Protein AF-A0A2H1WQ43-F1 (afdb_monomer_lite)

InterPro domains:
  IPR029131 HAUS augmin-like complex subunit 5 [PF14817] (13-169)

pLDDT: mean 79.77, std 19.66, range [35.25, 98.44]

Structure (mmCIF, N/CA/C/O backbone):
data_AF-A0A2H1WQ43-F1
#
_entry.id   AF-A0A2H1WQ43-F1
#
loop_
_atom_site.group_PDB
_atom_site.id
_atom_site.type_symbol
_atom_site.label_atom_id
_atom_site.label_alt_id
_atom_site.label_comp_id
_atom_site.label_asym_id
_atom_site.label_entity_id
_atom_site.label_seq_id
_atom_site.pdbx_PDB_ins_code
_atom_site.Cartn_x
_atom_site.Cartn_y
_atom_site.Cartn_z
_atom_site.occupancy
_atom_site.B_iso_or_equiv
_atom_site.auth_seq_id
_atom_site.auth_comp_id
_atom_site.auth_asym_id
_atom_site.auth_atom_id
_atom_site.pdbx_PDB_model_num
ATOM 1 N N . MET A 1 1 ? -10.948 2.305 54.738 1.00 37.06 1 MET A N 1
ATOM 2 C CA . MET A 1 1 ? -10.830 3.705 54.272 1.00 37.06 1 MET A CA 1
ATOM 3 C C . MET A 1 1 ? -11.318 4.586 55.404 1.00 37.06 1 MET A C 1
ATOM 5 O O . MET A 1 1 ? -12.280 4.195 56.046 1.00 37.06 1 MET A O 1
ATOM 9 N N . ASN A 1 2 ? -10.598 5.668 55.696 1.00 41.59 2 ASN A N 1
ATOM 10 C CA . ASN A 1 2 ? -10.689 6.455 56.930 1.00 41.59 2 ASN A CA 1
ATOM 11 C C . ASN A 1 2 ? -12.131 6.780 57.352 1.00 41.59 2 ASN A C 1
ATOM 13 O O . ASN A 1 2 ? -12.836 7.503 56.655 1.00 41.59 2 ASN A O 1
ATOM 17 N N . GLU A 1 3 ? -12.526 6.274 58.522 1.00 50.59 3 GLU A N 1
ATOM 18 C CA . GLU A 1 3 ? -13.821 6.507 59.179 1.00 50.59 3 GLU A CA 1
ATOM 19 C C . GLU A 1 3 ? -13.915 7.903 59.826 1.00 50.59 3 GLU A C 1
ATOM 21 O O . GLU A 1 3 ? -14.548 8.092 60.865 1.00 50.59 3 GLU A O 1
ATOM 26 N N . GLU A 1 4 ? -13.291 8.918 59.229 1.00 61.56 4 GLU A N 1
ATOM 27 C CA . GLU A 1 4 ? -13.552 10.295 59.632 1.00 61.56 4 GLU A CA 1
ATOM 28 C C . GLU A 1 4 ? -14.846 10.740 58.964 1.00 61.56 4 GLU A C 1
ATOM 30 O O . GLU A 1 4 ? -14.876 11.148 57.802 1.00 61.56 4 GLU A O 1
ATOM 35 N N . LYS A 1 5 ? -15.947 10.621 59.715 1.00 66.44 5 LYS A N 1
ATOM 36 C CA . LYS A 1 5 ? -17.246 11.165 59.320 1.00 66.44 5 LYS A CA 1
ATOM 37 C C . LYS A 1 5 ? -17.038 12.624 58.927 1.00 66.44 5 LYS A C 1
ATOM 39 O O . LYS A 1 5 ? -16.639 13.441 59.756 1.00 66.44 5 LYS A O 1
ATOM 44 N N . LEU A 1 6 ? -17.298 12.931 57.655 1.00 68.56 6 LEU A N 1
ATOM 45 C CA . LEU A 1 6 ? -17.257 14.299 57.154 1.00 68.56 6 LEU A CA 1
ATOM 46 C C . LEU A 1 6 ? -18.109 15.182 58.075 1.00 68.56 6 LEU A C 1
ATOM 48 O O . LEU A 1 6 ? -19.156 14.746 58.560 1.00 68.56 6 LEU A O 1
ATOM 52 N N . SER A 1 7 ? -17.619 16.384 58.373 1.00 70.81 7 SER A N 1
ATOM 53 C CA . SER A 1 7 ? -18.368 17.395 59.118 1.00 70.81 7 SER A CA 1
ATOM 54 C C . SER A 1 7 ? -19.276 18.181 58.170 1.00 70.81 7 SER A C 1
ATOM 56 O O . SER A 1 7 ? -18.997 18.256 56.969 1.00 70.81 7 SER A O 1
ATOM 58 N N . SER A 1 8 ? -20.333 18.797 58.722 1.00 70.75 8 SER A N 1
ATOM 59 C CA . SER A 1 8 ? -21.325 19.597 57.975 1.00 70.75 8 SER A CA 1
ATOM 60 C C . SER A 1 8 ? -20.685 20.533 56.948 1.00 70.75 8 SER A C 1
ATOM 62 O O . SER A 1 8 ? -21.064 20.550 55.779 1.00 70.75 8 SER A O 1
ATOM 64 N N . ASP A 1 9 ? -19.638 21.235 57.375 1.00 74.94 9 ASP A N 1
ATOM 65 C CA . ASP A 1 9 ? -19.004 22.300 56.599 1.00 74.94 9 ASP A CA 1
ATOM 66 C C . ASP A 1 9 ? -18.078 21.782 55.488 1.00 74.94 9 ASP A C 1
ATOM 68 O O . ASP A 1 9 ? -17.763 22.510 54.550 1.00 74.94 9 ASP A O 1
ATOM 72 N N . LYS A 1 10 ? -17.649 20.514 55.554 1.00 81.19 10 LYS A N 1
ATOM 73 C CA . LYS A 1 10 ? -16.726 19.912 54.574 1.00 81.19 10 LYS A CA 1
ATOM 74 C C . LYS A 1 10 ? -17.440 19.192 53.430 1.00 81.19 10 LYS A C 1
ATOM 76 O O . LYS A 1 10 ? -16.823 18.927 52.397 1.00 81.19 10 LYS A O 1
ATOM 81 N N . VAL A 1 11 ? -18.724 18.864 53.587 1.00 83.06 11 VAL A N 1
ATOM 82 C CA . VAL A 1 11 ? -19.490 18.130 52.566 1.00 83.06 11 VAL A CA 1
ATOM 83 C C . VAL A 1 11 ? -19.694 18.905 51.267 1.00 83.06 11 VAL A C 1
ATOM 85 O O . VAL A 1 11 ? -19.503 18.276 50.233 1.00 83.06 11 VAL A O 1
ATOM 88 N N . PRO A 1 12 ? -19.982 20.222 51.245 1.00 87.06 12 PRO A N 1
ATOM 89 C CA . PRO A 1 12 ? -20.125 20.956 49.984 1.00 87.06 12 PRO A CA 1
ATOM 90 C C . PRO A 1 12 ? -18.876 20.869 49.094 1.00 87.06 12 PRO A C 1
ATOM 92 O O . PRO A 1 12 ? -18.975 20.610 47.896 1.00 87.06 12 PRO A O 1
ATOM 95 N N . GLN A 1 13 ? -17.689 21.012 49.690 1.00 87.81 13 GLN A N 1
ATOM 96 C CA . GLN A 1 13 ? -16.418 20.943 48.966 1.00 87.81 13 GLN A CA 1
ATOM 97 C C . GLN A 1 13 ? -16.108 19.515 48.496 1.00 87.81 13 GLN A C 1
ATOM 99 O O . GLN A 1 13 ? -15.759 19.300 47.337 1.00 87.81 13 GLN A O 1
ATOM 104 N N . LYS A 1 14 ? -16.308 18.518 49.366 1.00 87.81 14 LYS A N 1
ATOM 105 C CA . LYS A 1 14 ? -16.110 17.102 49.017 1.00 87.81 14 LYS A CA 1
ATOM 106 C C . LYS A 1 14 ? -17.114 16.598 47.988 1.00 87.81 14 LYS A C 1
ATOM 108 O O . LYS A 1 14 ? -16.770 15.750 47.173 1.00 87.81 14 LYS A O 1
ATOM 113 N N . PHE A 1 15 ? -18.317 17.156 47.974 1.00 88.56 15 PHE A N 1
ATOM 114 C CA . PHE A 1 15 ? -19.330 16.857 46.975 1.00 88.56 15 PHE A CA 1
ATOM 115 C C . PHE A 1 15 ? -18.957 17.406 45.599 1.00 88.56 15 PHE A C 1
ATOM 117 O O . PHE A 1 15 ? -19.105 16.690 44.612 1.00 88.56 15 PHE A O 1
ATOM 124 N N . ALA A 1 16 ? -18.384 18.612 45.518 1.00 89.69 16 ALA A N 1
ATOM 125 C CA . ALA A 1 16 ? -17.827 19.129 44.266 1.00 89.69 16 ALA A CA 1
ATOM 126 C C . ALA A 1 16 ? -16.716 18.214 43.717 1.00 89.69 16 ALA A C 1
ATOM 128 O O . ALA A 1 16 ? -16.738 17.839 42.544 1.00 89.69 16 ALA A O 1
ATOM 129 N N . GLU A 1 17 ? -15.779 17.801 44.578 1.00 90.12 17 GLU A N 1
ATOM 130 C CA . GLU A 1 17 ? -14.707 16.859 44.224 1.00 90.12 17 GLU A CA 1
ATOM 131 C C . GLU A 1 17 ? -15.267 15.501 43.770 1.00 90.12 17 GLU A C 1
ATOM 133 O O . GLU A 1 17 ? -14.827 14.942 42.762 1.00 90.12 17 GLU A O 1
ATOM 138 N N . TRP A 1 18 ? -16.273 14.982 44.477 1.00 91.25 18 TRP A N 1
ATOM 139 C CA . TRP A 1 18 ? -16.924 13.724 44.133 1.00 91.25 18 TRP A CA 1
ATOM 140 C C . TRP A 1 18 ? -17.640 13.808 42.779 1.00 91.25 18 TRP A C 1
ATOM 142 O O . TRP A 1 18 ? -17.437 12.929 41.944 1.00 91.25 18 TRP A O 1
ATOM 152 N N . LEU A 1 19 ? -18.378 14.886 42.489 1.00 90.31 19 LEU A N 1
ATOM 153 C CA . LEU A 1 19 ? -19.023 15.099 41.185 1.00 90.31 19 LEU A CA 1
ATOM 154 C C . LEU A 1 19 ? -18.015 15.093 40.028 1.00 90.31 19 LEU A C 1
ATOM 156 O O . LEU A 1 19 ? -18.265 14.465 38.996 1.00 90.31 19 LEU A O 1
ATOM 160 N N . LEU A 1 20 ? -16.861 15.739 40.207 1.00 91.62 20 LEU A N 1
ATOM 161 C CA . LEU A 1 20 ? -15.771 15.697 39.228 1.00 91.62 20 LEU A CA 1
ATOM 162 C C . LEU A 1 20 ? -15.237 14.268 39.053 1.00 91.62 20 LEU A C 1
ATOM 164 O O . LEU A 1 20 ? -15.063 13.807 37.926 1.00 91.62 20 LEU A O 1
ATOM 168 N N . SER A 1 21 ? -15.057 13.525 40.150 1.00 90.12 21 SER A N 1
ATOM 169 C CA . SER A 1 21 ? -14.609 12.121 40.120 1.00 90.12 21 SER A CA 1
ATOM 170 C C . SER A 1 21 ? -15.618 11.158 39.466 1.00 90.12 21 SER A C 1
ATOM 172 O O . SER A 1 21 ? -15.246 10.109 38.933 1.00 90.12 21 SER A O 1
ATOM 174 N N . MET A 1 22 ? -16.900 11.534 39.441 1.00 89.06 22 MET A N 1
ATOM 175 C CA . MET A 1 22 ? -17.962 10.837 38.709 1.00 89.06 22 MET A CA 1
ATOM 176 C C . MET A 1 22 ? -17.961 11.169 37.206 1.00 89.06 22 MET A C 1
ATOM 178 O O . MET A 1 22 ? -18.700 10.557 36.433 1.00 89.06 22 MET A O 1
ATOM 182 N N . GLY A 1 23 ? -17.107 12.098 36.766 1.00 87.19 23 GLY A N 1
ATOM 183 C CA . GLY A 1 23 ? -16.994 12.537 35.379 1.00 87.19 23 GLY A CA 1
ATOM 184 C C . GLY A 1 23 ? -17.976 13.645 35.001 1.00 87.19 23 GLY A C 1
ATOM 185 O O . GLY A 1 23 ? -18.275 13.798 33.815 1.00 87.19 23 GLY A O 1
ATOM 186 N N . CYS A 1 24 ? -18.498 14.394 35.978 1.00 89.81 24 CYS A N 1
ATOM 187 C CA . CYS A 1 24 ? -19.240 15.618 35.698 1.00 89.81 24 CYS A CA 1
ATOM 188 C C . CYS A 1 24 ? -18.275 16.671 35.120 1.00 89.81 24 CYS A C 1
ATOM 190 O O . CYS A 1 24 ? -17.210 16.888 35.702 1.00 89.81 24 CYS A O 1
ATOM 192 N N . PRO A 1 25 ? -18.600 17.320 33.987 1.00 91.56 25 PRO A N 1
ATOM 193 C CA . PRO A 1 25 ? -17.749 18.367 33.435 1.00 91.56 25 PRO A CA 1
ATOM 194 C C . PRO A 1 25 ? -17.666 19.562 34.402 1.00 91.56 25 PRO A C 1
ATOM 196 O O . PRO A 1 25 ? -18.691 19.930 34.985 1.00 91.56 25 PRO A O 1
ATOM 199 N N . PRO A 1 26 ? -16.485 20.194 34.550 1.00 88.25 26 PRO A N 1
ATOM 200 C CA . PRO A 1 26 ? -16.246 21.232 35.557 1.00 88.25 26 PRO A CA 1
ATOM 201 C C . PRO A 1 26 ? -17.188 22.428 35.400 1.00 88.25 26 PRO A C 1
ATOM 203 O O . PRO A 1 26 ? -17.688 22.943 36.393 1.00 88.25 26 PRO A O 1
ATOM 206 N N . ASP A 1 27 ? -17.535 22.781 34.161 1.00 90.50 27 ASP A N 1
ATOM 207 C CA . ASP A 1 27 ? -18.428 23.902 33.839 1.00 90.50 27 ASP A CA 1
ATOM 208 C C . ASP A 1 27 ? -19.871 23.702 34.334 1.00 90.50 27 ASP A C 1
ATOM 210 O O . ASP A 1 27 ? -20.655 24.648 34.386 1.00 90.50 27 ASP A O 1
ATOM 214 N N . LYS A 1 28 ? -20.250 22.462 34.674 1.00 90.00 28 LYS A N 1
ATOM 215 C CA . LYS A 1 28 ? -21.582 22.118 35.194 1.00 90.00 28 LYS A CA 1
ATOM 216 C C . LYS A 1 28 ? -21.589 21.863 36.698 1.00 90.00 28 LYS A C 1
ATOM 218 O O . LYS A 1 28 ? -22.666 21.656 37.259 1.00 90.00 28 LYS A O 1
ATOM 223 N N . VAL A 1 29 ? -20.427 21.852 37.350 1.00 89.44 29 VAL A N 1
ATOM 224 C CA . VAL A 1 29 ? -20.349 21.673 38.801 1.00 89.44 29 VAL A CA 1
ATOM 225 C C . VAL A 1 29 ? -20.768 22.986 39.468 1.00 89.44 29 VAL A C 1
ATOM 227 O O . VAL A 1 29 ? -20.189 24.030 39.167 1.00 89.44 29 VAL A O 1
ATOM 230 N N . PRO A 1 30 ? -21.787 22.983 40.349 1.00 89.31 30 PRO A N 1
ATOM 231 C CA . PRO A 1 30 ? -22.202 24.201 41.033 1.00 89.31 30 PRO A CA 1
ATOM 232 C C . PRO A 1 30 ? -21.068 24.774 41.891 1.00 89.31 30 PRO A C 1
ATOM 234 O O . PRO A 1 30 ? -20.249 24.033 42.435 1.00 89.31 30 PRO A O 1
ATOM 237 N N . THR A 1 31 ? -21.037 26.099 42.037 1.00 87.31 31 THR A N 1
ATOM 238 C CA . THR A 1 31 ? -20.072 26.776 42.912 1.00 87.31 31 THR A CA 1
ATOM 239 C C . THR A 1 31 ? -20.255 26.347 44.368 1.00 87.31 31 THR A C 1
ATOM 241 O O . THR A 1 31 ? -21.349 25.957 44.780 1.00 87.31 31 THR A O 1
ATOM 244 N N . VAL A 1 32 ? -19.187 26.440 45.166 1.00 83.19 32 VAL A N 1
ATOM 245 C CA . VAL A 1 32 ? -19.187 25.994 46.571 1.00 83.19 32 VAL A CA 1
ATOM 246 C C . VAL A 1 32 ? -20.284 26.684 47.388 1.00 83.19 32 VAL A C 1
ATOM 248 O O . VAL A 1 32 ? -20.950 26.020 48.177 1.00 83.19 32 VAL A O 1
ATOM 251 N N . ASP A 1 33 ? -20.553 27.965 47.129 1.00 84.94 33 ASP A N 1
ATOM 252 C CA . ASP A 1 33 ? -21.624 28.711 47.803 1.00 84.94 33 ASP A CA 1
ATOM 253 C C . ASP A 1 33 ? -23.002 28.109 47.505 1.00 84.94 33 ASP A C 1
ATOM 255 O O . ASP A 1 33 ? -23.776 27.820 48.416 1.00 84.94 33 ASP A O 1
ATOM 259 N N . LYS A 1 34 ? -23.275 27.788 46.237 1.00 86.50 34 LYS A N 1
ATOM 260 C CA . LYS A 1 34 ? -24.526 27.142 45.823 1.00 86.50 34 LYS A CA 1
ATOM 261 C C . LYS A 1 34 ? -24.639 25.714 46.360 1.00 86.50 34 LYS A C 1
ATOM 263 O O . LYS A 1 34 ? -25.721 25.267 46.732 1.00 86.50 34 LYS A O 1
ATOM 268 N N . LEU A 1 35 ? -23.520 24.996 46.448 1.00 86.12 35 LEU A N 1
ATOM 269 C CA . LEU A 1 35 ? -23.474 23.676 47.077 1.00 86.12 35 LEU A CA 1
ATOM 270 C C . LEU A 1 35 ? -23.715 23.745 48.585 1.00 86.12 35 LEU A C 1
ATOM 272 O O . LEU A 1 35 ? -24.332 22.831 49.128 1.00 86.12 35 LEU A O 1
ATOM 276 N N . SER A 1 36 ? -23.280 24.812 49.257 1.00 85.69 36 SER A N 1
ATOM 277 C CA . SER A 1 36 ? -23.530 25.011 50.688 1.00 85.69 36 SER A CA 1
ATOM 278 C C . SER A 1 36 ? -25.023 25.184 50.987 1.00 85.69 36 SER A C 1
ATOM 280 O O . SER A 1 36 ? -25.527 24.628 51.963 1.00 85.69 36 SER A O 1
ATOM 282 N N . GLU A 1 37 ? -25.762 25.842 50.088 1.00 87.00 37 GLU A N 1
ATOM 283 C CA . GLU A 1 37 ? -27.222 25.939 50.153 1.00 87.00 37 GLU A CA 1
ATOM 284 C C . GLU A 1 37 ? -27.894 24.584 49.888 1.00 87.00 37 GLU A C 1
ATOM 286 O O . GLU A 1 37 ? -28.785 24.175 50.634 1.00 87.00 37 GLU A O 1
ATOM 291 N N . MET A 1 38 ? -27.432 23.849 48.868 1.00 82.94 38 MET A N 1
ATOM 292 C CA . MET A 1 38 ? -27.967 22.529 48.502 1.00 82.94 38 MET A CA 1
ATOM 293 C C . MET A 1 38 ? -27.696 21.441 49.549 1.00 82.94 38 MET A C 1
ATOM 295 O O . MET A 1 38 ? -28.475 20.495 49.680 1.00 82.94 38 MET A O 1
ATOM 299 N N . CYS A 1 39 ? -26.590 21.549 50.285 1.00 83.06 39 CYS A N 1
ATOM 300 C CA . CYS A 1 39 ? -26.188 20.587 51.309 1.00 83.06 39 CYS A CA 1
ATOM 301 C C . CYS A 1 39 ? -26.671 20.976 52.713 1.00 83.06 39 CYS A C 1
ATOM 303 O O . CYS A 1 39 ? -26.211 20.392 53.691 1.00 83.06 39 CYS A O 1
ATOM 305 N N . ARG A 1 40 ? -27.582 21.946 52.849 1.00 84.38 40 ARG A N 1
ATOM 306 C CA . ARG A 1 40 ? -28.052 22.428 54.153 1.00 84.38 40 ARG A CA 1
ATOM 307 C C . ARG A 1 40 ? -29.096 21.497 54.782 1.00 84.38 40 ARG A C 1
ATOM 309 O O . ARG A 1 40 ? -29.931 20.896 54.105 1.00 84.38 40 ARG A O 1
ATOM 316 N N . GLY A 1 41 ? -29.099 21.425 56.114 1.00 83.56 41 GLY A N 1
ATOM 317 C CA . GLY A 1 41 ? -30.129 20.720 56.881 1.00 83.56 41 GLY A CA 1
ATOM 318 C C . GLY A 1 41 ? -30.090 19.205 56.669 1.00 83.56 41 GLY A C 1
ATOM 319 O O . GLY A 1 41 ? -29.033 18.592 56.751 1.00 83.56 41 GLY A O 1
ATOM 320 N N . GLN A 1 42 ? -31.241 18.582 56.405 1.00 81.06 42 GLN A N 1
ATOM 321 C CA . GLN A 1 42 ? -31.336 17.122 56.244 1.00 81.06 42 GLN A CA 1
ATOM 322 C C . GLN A 1 42 ? -30.686 16.607 54.948 1.00 81.06 42 GLN A C 1
ATOM 324 O O . GLN A 1 42 ? -30.219 15.467 54.912 1.00 81.06 42 GLN A O 1
ATOM 329 N N . TYR A 1 43 ? -30.584 17.444 53.909 1.00 83.25 43 TYR A N 1
ATOM 330 C CA . TYR A 1 43 ? -29.965 17.071 52.631 1.00 83.25 43 TYR A CA 1
ATOM 331 C C . TYR A 1 43 ? -28.471 16.766 52.762 1.00 83.25 43 TYR A C 1
ATOM 333 O O . TYR A 1 43 ? -27.955 15.922 52.033 1.00 83.25 43 TYR A O 1
ATOM 341 N N . TYR A 1 44 ? -27.801 17.368 53.748 1.00 85.38 44 TYR A N 1
ATOM 342 C CA . TYR A 1 44 ? -26.433 17.033 54.139 1.00 85.38 44 TYR A CA 1
ATOM 343 C C . TYR A 1 44 ? -26.213 15.517 54.268 1.00 85.38 44 TYR A C 1
ATOM 345 O O . TYR A 1 44 ? -25.268 14.957 53.711 1.00 85.38 44 TYR A O 1
ATOM 353 N N . MET A 1 45 ? -27.107 14.842 55.000 1.00 84.62 45 MET A N 1
ATOM 354 C CA . MET A 1 45 ? -26.980 13.413 55.278 1.00 84.62 45 MET A CA 1
ATOM 355 C C . MET A 1 45 ? -27.143 12.572 54.015 1.00 84.62 45 MET A C 1
ATOM 357 O O . MET A 1 45 ? -26.443 11.572 53.864 1.00 84.62 45 MET A O 1
ATOM 361 N N . VAL A 1 46 ? -28.030 12.993 53.112 1.00 87.94 46 VAL A N 1
ATOM 362 C CA . VAL A 1 46 ? -28.292 12.308 51.842 1.00 87.94 46 VAL A CA 1
ATOM 363 C C . VAL A 1 46 ? -27.065 12.384 50.940 1.00 87.94 46 VAL A C 1
ATOM 365 O O . VAL A 1 46 ? -26.590 11.353 50.471 1.00 87.94 46 VAL A O 1
ATOM 368 N N . TRP A 1 47 ? -26.499 13.579 50.753 1.00 87.56 47 TRP A N 1
ATOM 369 C CA . TRP A 1 47 ? -25.312 13.756 49.913 1.00 87.56 47 TRP A CA 1
ATOM 370 C C . TRP A 1 47 ? -24.091 13.046 50.483 1.00 87.56 47 TRP A C 1
ATOM 372 O O . TRP A 1 47 ? -23.372 12.374 49.747 1.00 87.56 47 TRP A O 1
ATOM 382 N N . ARG A 1 48 ? -23.890 13.125 51.802 1.00 86.94 48 ARG A N 1
ATOM 383 C CA . ARG A 1 48 ? -22.829 12.378 52.483 1.00 86.94 48 ARG A CA 1
ATOM 384 C C . ARG A 1 48 ? -22.980 10.870 52.276 1.00 86.94 48 ARG A C 1
ATOM 386 O O . ARG A 1 48 ? -22.019 10.221 51.884 1.00 86.94 48 ARG A O 1
ATOM 393 N N . SER A 1 49 ? -24.181 10.330 52.486 1.00 88.25 49 SER A N 1
ATOM 394 C CA . SER A 1 49 ? -24.455 8.902 52.297 1.00 88.25 49 SER A CA 1
ATOM 395 C C . SER A 1 49 ? -24.226 8.467 50.847 1.00 88.25 49 SER A C 1
ATOM 397 O O . SER A 1 49 ? -23.620 7.423 50.615 1.00 88.25 49 SER A O 1
ATOM 399 N N . LEU A 1 50 ? -24.625 9.285 49.870 1.00 88.25 50 LEU A N 1
ATOM 400 C CA . LEU A 1 50 ? -24.387 9.002 48.456 1.00 88.25 50 LEU A CA 1
ATOM 401 C C . LEU A 1 50 ? -22.887 8.918 48.138 1.00 88.25 50 LEU A C 1
ATOM 403 O O . LEU A 1 50 ? -22.455 7.959 47.505 1.00 88.25 50 LEU A O 1
ATOM 407 N N . MET A 1 51 ? -22.093 9.877 48.624 1.00 88.56 51 MET A N 1
ATOM 408 C CA . MET A 1 51 ? -20.637 9.877 48.441 1.00 88.56 51 MET A CA 1
ATOM 409 C C . MET A 1 51 ? -19.941 8.696 49.131 1.00 88.56 51 MET A C 1
ATOM 411 O O . MET A 1 51 ? -18.908 8.240 48.653 1.00 88.56 51 MET A O 1
ATOM 415 N N . GLU A 1 52 ? -20.488 8.200 50.245 1.00 87.19 52 GLU A N 1
ATOM 416 C CA . GLU A 1 52 ? -19.944 7.039 50.965 1.00 87.19 52 GLU A CA 1
ATOM 417 C C . GLU A 1 52 ? -20.178 5.717 50.211 1.00 87.19 52 GLU A C 1
ATOM 419 O O . GLU A 1 52 ? -19.338 4.823 50.276 1.00 87.19 52 GLU A O 1
ATOM 424 N N . HIS A 1 53 ? -21.297 5.583 49.490 1.00 87.50 53 HIS A N 1
ATOM 425 C CA . HIS A 1 53 ? -21.706 4.307 48.882 1.00 87.50 53 HIS A CA 1
ATOM 426 C C . HIS A 1 53 ? -21.461 4.229 47.374 1.00 87.50 53 HIS A C 1
ATOM 428 O O . HIS A 1 53 ? -21.436 3.133 46.810 1.00 87.50 53 HIS A O 1
ATOM 434 N N . VAL A 1 54 ? -21.299 5.370 46.703 1.00 89.62 54 VAL A N 1
ATOM 435 C CA . VAL A 1 54 ? -21.098 5.423 45.256 1.00 89.62 54 VAL A CA 1
ATOM 436 C C . VAL A 1 54 ? -19.646 5.752 44.950 1.00 89.62 54 VAL A C 1
ATOM 438 O O . VAL A 1 54 ? -19.165 6.866 45.165 1.00 89.62 54 VAL A O 1
ATOM 441 N N . GLU A 1 55 ? -18.955 4.758 44.402 1.00 89.06 55 GLU A N 1
ATOM 442 C CA . GLU A 1 55 ? -17.565 4.900 43.994 1.00 89.06 55 GLU A CA 1
ATOM 443 C C . GLU A 1 55 ? -17.404 5.784 42.744 1.00 89.06 55 GLU A C 1
ATOM 445 O O . GLU A 1 55 ? -18.289 5.819 41.887 1.00 89.06 55 GLU A O 1
ATOM 450 N N . PRO A 1 56 ? -16.239 6.439 42.58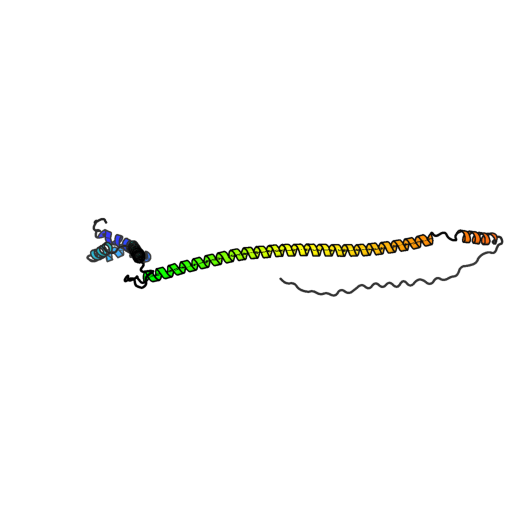6 1.00 89.62 56 PRO A N 1
ATOM 451 C CA . PRO A 1 56 ? -15.891 7.190 41.385 1.00 89.62 56 PRO A CA 1
ATOM 452 C C . PRO A 1 56 ? -15.984 6.371 40.092 1.00 89.62 56 PRO A C 1
ATOM 454 O O . PRO A 1 56 ? -15.720 5.163 40.066 1.00 89.62 56 PRO A O 1
ATOM 457 N N . LYS A 1 57 ? -16.237 7.065 38.977 1.00 90.38 57 LYS A N 1
ATOM 458 C CA . LYS A 1 57 ? -16.380 6.476 37.632 1.00 90.38 57 LYS A CA 1
ATOM 459 C C . LYS A 1 57 ? -15.159 5.646 37.211 1.00 90.38 57 LYS A C 1
ATOM 461 O O . LYS A 1 57 ? -15.335 4.510 36.778 1.00 90.38 57 LYS A O 1
ATOM 466 N N . GLU A 1 58 ? -13.963 6.200 37.432 1.00 88.69 58 GLU A N 1
ATOM 467 C CA . GLU A 1 58 ? -12.693 5.507 37.730 1.00 88.69 58 GLU A CA 1
ATOM 468 C C . GLU A 1 58 ? -12.791 4.017 38.078 1.00 88.69 58 GLU A C 1
ATOM 470 O O . GLU A 1 58 ? -12.508 3.088 37.314 1.00 88.69 58 GLU A O 1
ATOM 475 N N . ILE A 1 59 ? -13.192 3.828 39.328 1.00 90.19 59 ILE A N 1
ATOM 476 C CA . ILE A 1 59 ? -13.131 2.563 40.040 1.00 90.19 59 ILE A CA 1
ATOM 477 C C . ILE A 1 59 ? -14.205 1.625 39.501 1.00 90.19 59 ILE A C 1
ATOM 479 O O . ILE A 1 59 ? -13.933 0.450 39.257 1.00 90.19 59 ILE A O 1
ATOM 483 N N . ILE A 1 60 ? -15.399 2.153 39.216 1.00 90.75 60 ILE A N 1
ATOM 484 C CA . ILE A 1 60 ? -16.476 1.386 38.587 1.00 90.75 60 ILE A CA 1
ATOM 485 C C . ILE A 1 60 ? -16.016 0.854 37.223 1.00 90.75 60 ILE A C 1
ATOM 487 O O . ILE A 1 60 ? -16.220 -0.324 36.921 1.00 90.75 60 ILE A O 1
ATOM 491 N N . ARG A 1 61 ? -15.358 1.680 36.397 1.00 91.06 61 ARG A N 1
ATOM 492 C CA . ARG A 1 61 ? -14.837 1.262 35.087 1.00 91.06 61 ARG A CA 1
ATOM 493 C C . ARG A 1 61 ? -13.797 0.156 35.231 1.00 91.06 61 ARG A C 1
ATOM 495 O O . ARG A 1 61 ? -13.867 -0.835 34.505 1.00 91.06 61 ARG A O 1
ATOM 502 N N . GLN A 1 62 ? -12.874 0.296 36.180 1.00 93.31 62 GLN A N 1
ATOM 503 C CA . GLN A 1 62 ? -11.860 -0.718 36.459 1.00 93.31 62 GLN A CA 1
ATOM 504 C C . GLN A 1 62 ? -12.479 -2.037 36.936 1.00 93.31 62 GLN A C 1
ATOM 506 O O . GLN A 1 62 ? -12.125 -3.090 36.412 1.00 93.31 62 GLN A O 1
ATOM 511 N N . LYS A 1 63 ? -13.444 -1.995 37.864 1.00 93.50 63 LYS A N 1
ATOM 512 C CA . LYS A 1 63 ? -14.164 -3.187 38.335 1.00 93.50 63 LYS A CA 1
ATOM 513 C C . LYS A 1 63 ? -14.922 -3.875 37.202 1.00 93.50 63 LYS A C 1
ATOM 515 O O . LYS A 1 63 ? -14.849 -5.092 37.078 1.00 93.50 63 LYS A O 1
ATOM 520 N N . ARG A 1 64 ? -15.591 -3.117 36.325 1.00 90.31 64 ARG A N 1
ATOM 521 C CA . ARG A 1 64 ? -16.255 -3.676 35.131 1.00 90.31 64 ARG A CA 1
ATOM 522 C C . ARG A 1 64 ? -15.262 -4.353 34.187 1.00 90.31 64 ARG A C 1
ATOM 524 O O . ARG A 1 64 ? -15.543 -5.441 33.697 1.00 90.31 64 ARG A O 1
ATOM 531 N N . LEU A 1 65 ? -14.101 -3.737 33.957 1.00 91.62 65 LEU A N 1
ATOM 532 C CA . LEU A 1 65 ? -13.037 -4.338 33.150 1.00 91.62 65 LEU A CA 1
ATOM 533 C C . LEU A 1 65 ? -12.486 -5.614 33.800 1.00 91.62 65 LEU A C 1
ATOM 535 O O . LEU A 1 65 ? -12.197 -6.582 33.103 1.00 91.62 65 LEU A O 1
ATOM 539 N N . GLN A 1 66 ? -12.353 -5.627 35.124 1.00 93.75 66 GLN A N 1
ATOM 540 C CA . GLN A 1 66 ? -11.920 -6.806 35.863 1.00 93.75 66 GLN A CA 1
ATOM 541 C C . GLN A 1 66 ? -12.924 -7.953 35.723 1.00 93.75 66 GLN A C 1
ATOM 543 O O . GLN A 1 66 ? -12.518 -9.038 35.328 1.00 93.75 66 GLN A O 1
ATOM 548 N N . VAL A 1 67 ? -14.220 -7.699 35.935 1.00 91.69 67 VAL A N 1
ATOM 549 C CA . VAL A 1 67 ? -15.284 -8.701 35.730 1.00 91.69 67 VAL A CA 1
ATOM 550 C C . VAL A 1 67 ? -15.235 -9.258 34.308 1.00 91.69 67 VAL A C 1
ATOM 552 O O . VAL A 1 67 ? -15.243 -10.470 34.122 1.00 91.69 67 VAL A O 1
ATOM 555 N N . PHE A 1 68 ? -15.082 -8.387 33.308 1.00 89.44 68 PHE A N 1
ATOM 556 C CA . PHE A 1 68 ? -14.935 -8.812 31.920 1.00 89.44 68 PHE A CA 1
ATOM 557 C C . PHE A 1 68 ? -13.721 -9.733 31.716 1.00 89.44 68 PHE A C 1
ATOM 559 O O . PHE A 1 68 ? -13.837 -10.788 31.094 1.00 89.44 68 PHE A O 1
ATOM 566 N N . ASN A 1 69 ? -12.556 -9.373 32.259 1.00 89.56 69 ASN A N 1
ATOM 567 C CA . ASN A 1 69 ? -11.354 -10.204 32.172 1.00 89.56 69 ASN A CA 1
ATOM 568 C C . ASN A 1 69 ? -11.529 -11.551 32.885 1.00 89.56 69 ASN A C 1
ATOM 570 O O . ASN A 1 69 ? -11.089 -12.580 32.366 1.00 89.56 69 ASN A O 1
ATOM 574 N N . ASP A 1 70 ? -12.185 -11.559 34.042 1.00 89.75 70 ASP A N 1
ATOM 575 C CA . ASP A 1 70 ? -12.482 -12.772 34.799 1.00 89.75 70 ASP A CA 1
ATOM 576 C C . ASP A 1 70 ? -13.434 -13.686 34.015 1.00 89.75 70 ASP A C 1
ATOM 578 O O . ASP A 1 70 ? -13.212 -14.898 33.945 1.00 89.75 70 ASP A O 1
ATOM 582 N N . ASP A 1 71 ? -14.435 -13.118 33.341 1.00 86.94 71 ASP A N 1
ATOM 583 C CA . 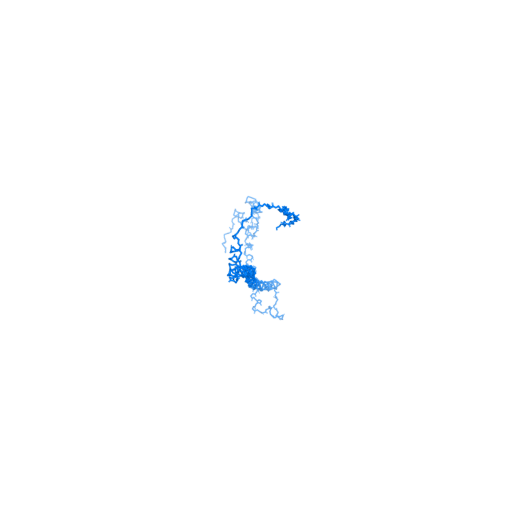ASP A 1 71 ? -15.355 -13.855 32.477 1.00 86.94 71 ASP A CA 1
ATOM 584 C C . ASP A 1 71 ? -14.654 -14.411 31.226 1.00 86.94 71 ASP A C 1
ATOM 586 O O . ASP A 1 71 ? -14.867 -15.577 30.872 1.00 86.94 71 ASP A O 1
ATOM 590 N N . VAL A 1 72 ? -13.744 -13.646 30.602 1.00 86.56 72 VAL A N 1
ATOM 591 C CA . VAL A 1 72 ? -12.864 -14.148 29.526 1.00 86.56 72 VAL A CA 1
ATOM 592 C C . VAL A 1 72 ? -12.059 -15.347 30.027 1.00 86.56 72 VAL A C 1
ATOM 594 O O . VAL A 1 72 ? -12.003 -16.384 29.358 1.00 86.56 72 VAL A O 1
ATOM 597 N N . GLN A 1 73 ? -11.424 -15.231 31.197 1.00 86.62 73 GLN A N 1
ATOM 598 C CA . GLN A 1 73 ? -10.617 -16.308 31.767 1.00 86.62 73 GLN A CA 1
ATOM 599 C C . GLN A 1 73 ? -11.459 -17.537 32.104 1.00 86.62 73 GLN A C 1
ATOM 601 O O . GLN A 1 73 ? -11.033 -18.657 31.817 1.00 86.62 73 GLN A O 1
ATOM 606 N N . ARG A 1 74 ? -12.651 -17.346 32.679 1.00 86.06 74 ARG A N 1
ATOM 607 C CA . ARG A 1 74 ? -13.587 -18.430 32.985 1.00 86.06 74 ARG A CA 1
ATOM 608 C C . ARG A 1 74 ? -13.959 -19.183 31.712 1.00 86.06 74 ARG A C 1
ATOM 610 O O . ARG A 1 74 ? -13.768 -20.394 31.665 1.00 86.06 74 ARG A O 1
ATOM 617 N N . CYS A 1 75 ? -14.376 -18.468 30.666 1.00 82.94 75 CYS A N 1
ATOM 618 C CA . CYS A 1 75 ? -14.765 -19.062 29.386 1.00 82.94 75 CYS A CA 1
ATOM 619 C C . CYS A 1 75 ? -13.599 -19.760 28.664 1.00 82.94 75 CYS A C 1
ATOM 621 O O . CYS A 1 75 ? -13.802 -20.771 27.989 1.00 82.94 75 CYS A O 1
ATOM 623 N N . ARG A 1 76 ? -12.362 -19.261 28.819 1.00 82.62 76 ARG A N 1
ATOM 624 C CA . ARG A 1 76 ? -11.154 -19.947 28.328 1.00 82.62 76 ARG A CA 1
ATOM 625 C C . ARG A 1 76 ? -10.902 -21.254 29.079 1.00 82.62 76 ARG A C 1
ATOM 627 O O . ARG A 1 76 ? -10.686 -22.276 28.438 1.00 82.62 76 ARG A O 1
ATOM 634 N N . LYS A 1 77 ? -10.966 -21.242 30.414 1.00 84.44 77 LYS A N 1
ATOM 635 C CA . LYS A 1 77 ? -10.752 -22.438 31.252 1.00 84.44 77 LYS A CA 1
ATOM 636 C C . LYS A 1 77 ? -11.794 -23.527 30.985 1.00 84.44 77 LYS A C 1
ATOM 638 O O . LYS A 1 77 ? -11.447 -24.702 30.952 1.00 84.44 77 LYS A O 1
ATOM 643 N N . THR A 1 78 ? -13.051 -23.150 30.759 1.00 80.94 78 THR A N 1
ATOM 644 C CA . THR A 1 78 ? -14.141 -24.097 30.468 1.00 80.94 78 THR A CA 1
ATOM 645 C C . THR A 1 78 ? -14.235 -24.501 28.995 1.00 80.94 78 THR A C 1
ATOM 647 O O . THR A 1 78 ? -15.085 -25.317 28.648 1.00 80.94 78 THR A O 1
ATOM 650 N N . ASN A 1 79 ? -13.364 -23.984 28.116 1.00 75.50 79 ASN A N 1
ATOM 651 C CA . ASN A 1 79 ? -13.433 -24.179 26.661 1.00 75.50 79 ASN A CA 1
ATOM 652 C C . ASN A 1 79 ? -14.797 -23.804 26.048 1.00 75.50 79 ASN A C 1
ATOM 654 O O . ASN A 1 79 ? -15.161 -24.315 24.984 1.00 75.50 79 ASN A O 1
ATOM 658 N N . ALA A 1 80 ? -15.529 -22.882 26.680 1.00 74.31 80 ALA A N 1
ATOM 659 C CA . ALA A 1 80 ? -16.869 -22.474 26.253 1.00 74.31 80 ALA A CA 1
ATOM 660 C C . ALA A 1 80 ? -16.881 -21.867 24.837 1.00 74.31 80 ALA A C 1
ATOM 662 O O . ALA A 1 80 ? -17.886 -21.880 24.140 1.00 74.31 80 ALA A O 1
ATOM 663 N N . PHE A 1 81 ? -15.729 -21.379 24.369 1.00 71.25 81 PHE A N 1
ATOM 664 C CA . PHE A 1 81 ? -15.564 -20.823 23.027 1.00 71.25 81 PHE A CA 1
ATOM 665 C C . PHE A 1 81 ? -15.315 -21.851 21.915 1.00 71.25 81 PHE A C 1
ATOM 667 O O . PHE A 1 81 ? -15.322 -21.452 20.747 1.00 71.25 81 PHE A O 1
ATOM 674 N N . CYS A 1 82 ? -15.035 -23.111 22.262 1.00 70.75 82 CYS A N 1
ATOM 675 C CA . CYS A 1 82 ? -14.635 -24.165 21.322 1.00 70.75 82 CYS A CA 1
ATOM 676 C C . CYS A 1 82 ? -15.631 -25.331 21.268 1.00 70.75 82 CYS A C 1
ATOM 678 O O . CYS A 1 82 ? -15.599 -26.100 20.311 1.00 70.75 82 CYS A O 1
ATOM 680 N N . LYS A 1 83 ? -16.498 -25.480 22.279 1.00 69.81 83 LYS A N 1
ATOM 681 C CA . LYS A 1 83 ? -17.497 -26.551 22.349 1.00 69.81 83 LYS A CA 1
ATOM 682 C C . LYS A 1 83 ? -18.908 -25.953 22.373 1.00 69.81 83 LYS A C 1
ATOM 684 O O . LYS A 1 83 ? -19.251 -25.329 23.375 1.00 69.81 83 LYS A O 1
ATOM 689 N N . PRO A 1 84 ? -19.725 -26.153 21.323 1.00 60.19 84 PRO A N 1
ATOM 690 C CA . PRO A 1 84 ? -21.097 -25.643 21.287 1.00 60.19 84 PRO A CA 1
ATOM 691 C C . PRO A 1 84 ? -21.997 -26.269 22.370 1.00 60.19 84 PRO A C 1
ATOM 693 O O . PRO A 1 84 ? -22.941 -25.622 22.803 1.00 60.19 84 PRO A O 1
ATOM 696 N N . ASP A 1 85 ? -21.647 -27.460 22.875 1.00 57.72 85 ASP A N 1
ATOM 697 C CA . ASP A 1 85 ? -22.435 -28.209 23.872 1.00 57.72 85 ASP A CA 1
ATOM 698 C C . ASP A 1 85 ? -21.982 -27.993 25.327 1.00 57.72 85 ASP A C 1
ATOM 700 O O . ASP A 1 85 ? -22.390 -28.720 26.235 1.00 57.72 85 ASP A O 1
ATOM 704 N N . SER A 1 86 ? -21.092 -27.030 25.595 1.00 61.28 86 SER A N 1
ATOM 705 C CA . SER A 1 86 ? -20.756 -26.713 26.985 1.00 61.28 86 SER A CA 1
ATOM 706 C C . SER A 1 86 ? -21.963 -26.040 27.641 1.00 61.28 86 SER A C 1
ATOM 708 O O . SER A 1 86 ? -22.442 -25.031 27.134 1.00 61.28 86 SER A O 1
ATOM 710 N N . SER A 1 87 ? -22.427 -26.524 28.798 1.00 63.91 87 SER A N 1
ATOM 711 C CA . SER A 1 87 ? -23.521 -25.899 29.568 1.00 63.91 87 SER A CA 1
ATOM 712 C C . SER A 1 87 ? -23.166 -24.508 30.135 1.00 63.91 87 SER A C 1
ATOM 714 O O . SER A 1 87 ? -23.792 -24.031 31.080 1.00 63.91 87 SER A O 1
ATOM 716 N N . THR A 1 88 ? -22.097 -23.887 29.632 1.00 68.88 88 THR A N 1
ATOM 717 C CA . THR A 1 88 ? -21.579 -22.600 30.078 1.00 68.88 88 THR A CA 1
ATOM 718 C C . THR A 1 88 ? -22.227 -21.507 29.244 1.00 68.88 88 THR A C 1
ATOM 720 O O . THR A 1 88 ? -21.962 -21.386 28.051 1.00 68.88 88 THR A O 1
ATOM 723 N N . ILE A 1 89 ? -23.066 -20.698 29.883 1.00 73.75 89 ILE A N 1
ATOM 724 C CA . ILE A 1 89 ? -23.654 -19.511 29.263 1.00 73.75 89 ILE A CA 1
ATOM 725 C C . ILE A 1 89 ? -22.524 -18.503 29.029 1.00 73.75 89 ILE A C 1
ATOM 727 O O . ILE A 1 89 ? -21.867 -18.071 29.977 1.00 73.75 89 ILE A O 1
ATOM 731 N N . VAL A 1 90 ? -22.274 -18.161 27.766 1.00 77.44 90 VAL A N 1
ATOM 732 C CA . VAL A 1 90 ? -21.278 -17.158 27.375 1.00 77.44 90 VAL A CA 1
ATOM 733 C C . VAL A 1 90 ? -21.972 -15.794 27.287 1.00 77.44 90 VAL A C 1
ATOM 735 O O . VAL A 1 90 ? -22.919 -15.671 26.511 1.00 77.44 90 VAL A O 1
ATOM 738 N N . PRO A 1 91 ? -21.521 -14.774 28.040 1.00 83.38 91 PRO A N 1
ATOM 739 C CA . PRO A 1 91 ? -22.029 -13.409 27.917 1.00 83.38 91 PRO A CA 1
ATOM 740 C C . PRO A 1 91 ? -21.927 -12.864 26.486 1.00 83.38 91 PRO A C 1
ATOM 742 O O . PRO A 1 91 ? -20.930 -13.095 25.792 1.00 83.38 91 PRO A O 1
ATOM 745 N N . GLU A 1 92 ? -22.933 -12.106 26.053 1.00 84.38 92 GLU A N 1
ATOM 746 C CA . GLU A 1 92 ? -23.000 -11.532 24.704 1.00 84.38 92 GLU A CA 1
ATOM 747 C C . GLU A 1 92 ? -21.789 -10.633 24.414 1.00 84.38 92 GLU A C 1
ATOM 749 O O . GLU A 1 92 ? -21.181 -10.720 23.344 1.00 84.38 92 GLU A O 1
ATOM 754 N N . GLU A 1 93 ? -21.344 -9.854 25.400 1.00 84.31 93 GLU A N 1
ATOM 755 C CA . GLU A 1 93 ? -20.195 -8.956 25.290 1.00 84.31 93 GLU A CA 1
ATOM 756 C C . GLU A 1 93 ? -18.901 -9.710 24.960 1.00 84.31 93 GLU A C 1
ATOM 758 O O . GLU A 1 93 ? -18.062 -9.208 24.207 1.00 84.31 93 GLU A O 1
ATOM 763 N N . LEU A 1 94 ? -18.742 -10.938 25.468 1.00 86.31 94 LEU A N 1
ATOM 764 C CA . LEU A 1 94 ? -17.593 -11.788 25.148 1.00 86.31 94 LEU A CA 1
ATOM 765 C C . LEU A 1 94 ? -17.656 -12.320 23.720 1.00 86.31 94 LEU A C 1
ATOM 767 O O . LEU A 1 94 ? -16.617 -12.450 23.067 1.00 86.31 94 LEU A O 1
ATOM 771 N N . THR A 1 95 ? -18.855 -12.625 23.219 1.00 85.62 95 THR A N 1
ATOM 772 C CA . THR A 1 95 ? -19.026 -13.069 21.830 1.00 85.62 95 THR A CA 1
ATOM 773 C C . THR A 1 95 ? -18.675 -11.950 20.853 1.00 85.62 95 THR A C 1
ATOM 775 O O . THR A 1 95 ? -17.885 -12.173 19.931 1.00 85.62 95 THR A O 1
ATOM 778 N N . LEU A 1 96 ? -19.156 -10.730 21.114 1.00 89.00 96 LEU A N 1
ATOM 779 C CA . LEU A 1 96 ? -18.835 -9.536 20.334 1.00 89.00 96 LEU A CA 1
ATOM 780 C C . LEU A 1 96 ? -17.345 -9.209 20.406 1.00 89.00 96 LEU A C 1
ATOM 782 O O . LEU A 1 96 ? -16.718 -8.962 19.376 1.00 89.00 96 LEU A O 1
ATOM 786 N N . TRP A 1 97 ? -16.743 -9.279 21.595 1.00 89.25 97 TRP A N 1
ATOM 787 C CA . TRP A 1 97 ? -15.304 -9.082 21.750 1.00 89.25 97 TRP A CA 1
ATOM 788 C C . TRP A 1 97 ? -14.488 -10.102 20.949 1.00 89.25 97 TRP A C 1
ATOM 790 O O . TRP A 1 97 ? -13.527 -9.724 20.276 1.00 89.25 97 TRP A O 1
ATOM 800 N N . LYS A 1 98 ? -14.875 -11.385 20.951 1.00 87.44 98 LYS A N 1
ATOM 801 C CA . LYS A 1 98 ? -14.189 -12.423 20.166 1.00 87.44 98 LYS A CA 1
ATOM 802 C C . LYS A 1 98 ? -14.290 -12.140 18.667 1.00 87.44 98 LYS A C 1
ATOM 804 O O . LYS A 1 98 ? -13.286 -12.231 17.964 1.00 87.44 98 LYS A O 1
ATOM 809 N N . GLN A 1 99 ? -15.475 -11.764 18.184 1.00 90.88 99 GLN A N 1
ATOM 810 C CA . GLN A 1 99 ? -15.687 -11.383 16.784 1.00 90.88 99 GLN A CA 1
ATOM 811 C C . GLN A 1 99 ? -14.843 -10.163 16.402 1.00 90.88 99 GLN A C 1
ATOM 813 O O . GLN A 1 99 ? -14.148 -10.191 15.389 1.00 90.88 99 GLN A O 1
ATOM 818 N N . GLN A 1 100 ? -14.839 -9.118 17.234 1.00 93.50 100 GLN A N 1
ATOM 819 C CA . GLN A 1 100 ? -14.031 -7.923 17.008 1.00 93.50 100 GLN A CA 1
ATOM 820 C C . GLN A 1 100 ? -12.532 -8.243 16.992 1.00 93.50 100 GLN A C 1
ATOM 822 O O . GLN A 1 100 ? -11.806 -7.734 16.141 1.00 93.50 100 GLN A O 1
ATOM 827 N N . THR A 1 101 ? -12.065 -9.092 17.906 1.00 91.00 101 THR A N 1
ATOM 828 C CA . THR A 1 101 ? -10.658 -9.513 17.966 1.00 91.00 101 THR A CA 1
ATOM 829 C C . THR A 1 101 ? -10.264 -10.284 16.706 1.00 91.00 101 THR A C 1
ATOM 831 O O . THR A 1 101 ? -9.284 -9.925 16.062 1.00 91.00 101 THR A O 1
ATOM 834 N N . ALA A 1 102 ? -11.083 -11.250 16.276 1.00 92.50 102 ALA A N 1
ATOM 835 C CA . ALA A 1 102 ? -10.847 -12.000 15.042 1.00 92.50 102 ALA A CA 1
ATOM 836 C C . ALA A 1 102 ? -10.868 -11.102 13.791 1.00 92.50 102 ALA A C 1
ATOM 838 O O . ALA A 1 102 ? -10.100 -11.307 12.853 1.00 92.50 102 ALA A O 1
ATOM 839 N N . LEU A 1 103 ? -11.740 -10.089 13.760 1.00 95.81 103 LEU A N 1
ATOM 840 C CA . LEU A 1 103 ? -11.750 -9.095 12.688 1.00 95.81 103 LEU A CA 1
ATOM 841 C C . LEU A 1 103 ? -10.472 -8.252 12.686 1.00 95.81 103 LEU A C 1
ATOM 843 O O . LEU A 1 103 ? -9.916 -8.024 11.617 1.00 95.81 103 LEU A O 1
ATOM 847 N N . ARG A 1 104 ? -9.978 -7.825 13.855 1.00 96.50 104 ARG A N 1
ATOM 848 C CA . ARG A 1 104 ? -8.710 -7.085 13.963 1.00 96.50 104 ARG A CA 1
ATOM 849 C C . ARG A 1 104 ? -7.526 -7.902 13.456 1.00 96.50 104 ARG A C 1
ATOM 851 O O . ARG A 1 104 ? -6.734 -7.367 12.690 1.00 96.50 104 ARG A O 1
ATOM 858 N N . GLU A 1 105 ? -7.444 -9.181 13.817 1.00 96.62 105 GLU A N 1
ATOM 859 C CA . GLU A 1 105 ? -6.407 -10.092 13.308 1.00 96.62 105 GLU A CA 1
ATOM 860 C C . GLU A 1 105 ? -6.469 -10.202 11.777 1.00 96.62 105 GLU A C 1
ATOM 862 O O . GLU A 1 105 ? -5.469 -9.994 11.097 1.00 96.62 105 GLU A O 1
ATOM 867 N N . ARG A 1 106 ? -7.664 -10.402 11.203 1.00 96.56 106 ARG A N 1
ATOM 868 C CA . ARG A 1 106 ? -7.843 -10.454 9.739 1.00 96.56 106 ARG A CA 1
ATOM 869 C C . ARG A 1 106 ? -7.454 -9.157 9.033 1.00 96.56 106 ARG A C 1
ATOM 871 O O . ARG A 1 106 ? -6.936 -9.207 7.918 1.00 96.56 106 ARG A O 1
ATOM 878 N N . VAL A 1 107 ? -7.742 -8.007 9.642 1.00 97.62 107 VAL A N 1
ATOM 879 C CA . VAL A 1 107 ? -7.336 -6.700 9.108 1.00 97.62 107 VAL A CA 1
ATOM 880 C C . VAL A 1 107 ? -5.816 -6.580 9.132 1.00 97.62 107 VAL A C 1
ATOM 882 O O . VAL A 1 107 ? -5.232 -6.255 8.105 1.00 97.62 107 VAL A O 1
ATOM 885 N N . GLN A 1 108 ? -5.171 -6.937 10.242 1.00 97.50 108 GLN A N 1
ATOM 886 C CA . GLN A 1 108 ? -3.713 -6.921 10.360 1.0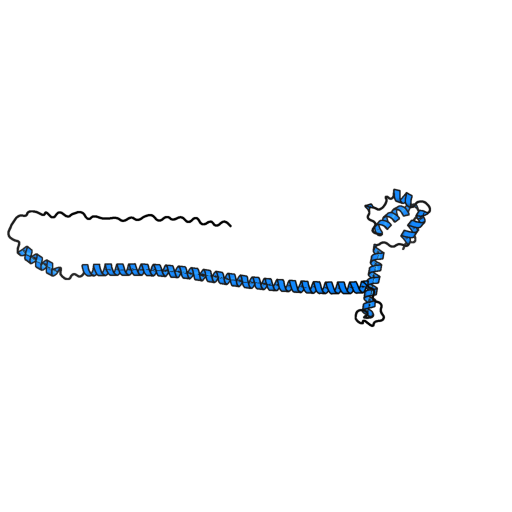0 97.50 108 GLN A CA 1
ATOM 887 C C . GLN A 1 108 ? -3.039 -7.861 9.339 1.00 97.50 108 GLN A C 1
ATOM 889 O O . GLN A 1 108 ? -2.068 -7.484 8.678 1.00 97.50 108 GLN A O 1
ATOM 894 N N . ASP A 1 109 ? -3.590 -9.055 9.121 1.00 97.75 109 ASP A N 1
ATOM 895 C CA . ASP A 1 109 ? -3.122 -9.994 8.092 1.00 97.75 109 ASP A CA 1
ATOM 896 C C . ASP A 1 109 ? -3.334 -9.458 6.664 1.00 97.75 109 ASP A C 1
ATOM 898 O O . ASP A 1 109 ? -2.549 -9.713 5.748 1.00 97.75 109 ASP A O 1
ATOM 902 N N . ALA A 1 110 ? -4.414 -8.714 6.421 1.00 96.88 110 ALA A N 1
ATOM 903 C CA . ALA A 1 110 ? -4.636 -8.062 5.135 1.00 96.88 110 ALA A CA 1
ATOM 904 C C . ALA A 1 110 ? -3.647 -6.908 4.909 1.00 96.88 110 ALA A C 1
ATOM 906 O O . ALA A 1 110 ? -3.064 -6.810 3.830 1.00 96.88 110 ALA A O 1
ATOM 907 N N . GLU A 1 111 ? -3.414 -6.076 5.923 1.00 97.69 111 GLU A N 1
ATOM 908 C CA . GLU A 1 111 ? -2.470 -4.958 5.873 1.00 97.69 111 GLU A CA 1
ATOM 909 C C . GLU A 1 111 ? -1.038 -5.433 5.621 1.00 97.69 111 GLU A C 1
ATOM 911 O O . GLU A 1 111 ? -0.354 -4.895 4.749 1.00 97.69 111 GLU A O 1
ATOM 916 N N . THR A 1 112 ? -0.597 -6.484 6.316 1.00 97.88 112 THR A N 1
ATOM 917 C CA . THR A 1 112 ? 0.738 -7.067 6.117 1.00 97.88 112 THR A CA 1
ATOM 918 C C . THR A 1 112 ? 0.913 -7.621 4.703 1.00 97.88 112 THR A C 1
ATOM 920 O O . THR A 1 112 ? 1.922 -7.324 4.060 1.00 97.88 112 THR A O 1
ATOM 923 N N . ARG A 1 113 ? -0.083 -8.338 4.162 1.00 97.69 113 ARG A N 1
ATOM 924 C CA . ARG A 1 113 ? -0.060 -8.822 2.768 1.00 97.69 113 ARG A CA 1
ATOM 925 C C . ARG A 1 113 ? -0.014 -7.686 1.751 1.00 97.69 113 ARG A C 1
ATOM 927 O O . ARG A 1 113 ? 0.757 -7.749 0.797 1.00 97.69 113 ARG A O 1
ATOM 934 N N . VAL A 1 114 ? -0.809 -6.633 1.949 1.00 98.31 114 VAL A N 1
ATOM 935 C CA . VAL A 1 114 ? -0.786 -5.451 1.072 1.00 98.31 114 VAL A CA 1
ATOM 936 C C . VAL A 1 114 ? 0.579 -4.771 1.123 1.00 98.31 114 VAL A C 1
ATOM 938 O O . VAL A 1 114 ? 1.106 -4.369 0.086 1.00 98.31 114 VAL A O 1
ATOM 941 N N . GLN A 1 115 ? 1.175 -4.664 2.309 1.00 98.19 115 GLN A N 1
ATOM 942 C CA . GLN A 1 115 ? 2.486 -4.052 2.468 1.00 98.19 115 GLN A CA 1
ATOM 943 C C . GLN A 1 115 ? 3.584 -4.860 1.765 1.00 98.19 115 GLN A C 1
ATOM 945 O O . GLN A 1 115 ? 4.418 -4.272 1.077 1.00 98.19 115 GLN A O 1
ATOM 950 N N . GLN A 1 116 ? 3.550 -6.191 1.867 1.00 98.12 116 GLN A N 1
ATOM 951 C CA . GLN A 1 116 ? 4.462 -7.078 1.138 1.00 98.12 116 GLN A CA 1
ATOM 952 C C . GLN A 1 116 ? 4.290 -6.936 -0.381 1.00 98.12 116 GLN A C 1
ATOM 954 O O . GLN A 1 116 ? 5.263 -6.679 -1.087 1.00 98.12 116 GLN A O 1
ATOM 959 N N . ALA A 1 117 ? 3.053 -6.979 -0.882 1.00 98.00 117 ALA A N 1
ATOM 960 C CA . ALA A 1 117 ? 2.773 -6.814 -2.310 1.00 98.00 117 ALA A CA 1
ATOM 961 C C . ALA A 1 117 ? 3.252 -5.453 -2.852 1.00 98.00 117 ALA A C 1
ATOM 963 O O . ALA A 1 117 ? 3.775 -5.363 -3.962 1.00 98.00 117 ALA A O 1
ATOM 964 N N . ARG A 1 118 ? 3.126 -4.380 -2.059 1.00 98.06 118 ARG A N 1
ATOM 965 C CA . ARG A 1 118 ? 3.661 -3.052 -2.410 1.00 98.06 118 ARG A CA 1
ATOM 966 C C . ARG A 1 118 ? 5.185 -3.047 -2.500 1.00 98.06 118 ARG A C 1
ATOM 968 O O . ARG A 1 118 ? 5.734 -2.439 -3.415 1.00 98.06 118 ARG A O 1
ATOM 975 N N . GLN A 1 119 ? 5.867 -3.712 -1.571 1.00 98.25 119 GLN A N 1
ATOM 976 C CA . GLN A 1 119 ? 7.327 -3.826 -1.598 1.00 98.25 119 GLN A CA 1
ATOM 977 C C . GLN A 1 119 ? 7.800 -4.595 -2.838 1.00 98.25 119 GLN A C 1
ATOM 979 O O . GLN A 1 119 ? 8.700 -4.132 -3.537 1.00 98.25 119 GLN A O 1
ATOM 984 N N . GLU A 1 120 ? 7.158 -5.718 -3.162 1.00 98.06 120 GLU A N 1
ATOM 985 C CA . GLU A 1 120 ? 7.463 -6.501 -4.365 1.00 98.06 120 GLU A CA 1
ATOM 986 C C . GLU A 1 120 ? 7.227 -5.707 -5.654 1.00 98.06 120 GLU A C 1
ATOM 988 O O . GLU A 1 120 ? 8.060 -5.737 -6.566 1.00 98.06 120 GLU A O 1
ATOM 993 N N . LEU A 1 121 ? 6.127 -4.950 -5.718 1.00 98.19 121 LEU A N 1
ATOM 994 C CA . LEU A 1 121 ? 5.829 -4.081 -6.851 1.00 98.19 121 LEU A CA 1
ATOM 995 C C . LEU A 1 121 ? 6.918 -3.023 -7.047 1.00 98.19 121 LEU A C 1
ATOM 997 O O . LEU A 1 121 ? 7.384 -2.843 -8.170 1.00 98.19 121 LEU A O 1
ATOM 1001 N N . ASN A 1 122 ? 7.371 -2.365 -5.978 1.00 98.00 122 ASN A N 1
ATOM 1002 C CA . ASN A 1 122 ? 8.441 -1.369 -6.069 1.00 98.00 122 ASN A CA 1
ATOM 1003 C C . ASN A 1 122 ? 9.741 -1.984 -6.609 1.00 98.00 122 ASN A C 1
ATOM 1005 O O . ASN A 1 122 ? 10.349 -1.436 -7.527 1.00 98.00 122 ASN A O 1
ATOM 1009 N N . LEU A 1 123 ? 10.113 -3.181 -6.141 1.00 98.00 123 LEU A N 1
ATOM 1010 C CA . LEU A 1 123 ? 11.281 -3.899 -6.664 1.00 98.00 123 LEU A CA 1
ATOM 1011 C C . LEU A 1 123 ? 11.150 -4.225 -8.160 1.00 98.00 123 LEU A C 1
ATOM 1013 O O . LEU A 1 123 ? 12.140 -4.203 -8.896 1.00 98.00 123 LEU A O 1
ATOM 1017 N N . LEU A 1 124 ? 9.945 -4.555 -8.630 1.00 98.19 124 LEU A N 1
ATOM 1018 C CA . LEU A 1 124 ? 9.679 -4.782 -10.051 1.00 98.19 124 LEU A CA 1
ATOM 1019 C C . LEU A 1 124 ? 9.775 -3.487 -10.858 1.00 98.19 124 LEU A C 1
ATOM 1021 O O . LEU A 1 124 ? 10.398 -3.483 -11.921 1.00 98.19 124 LEU A O 1
ATOM 1025 N N . VAL A 1 125 ? 9.212 -2.392 -10.351 1.00 98.31 125 VAL A N 1
ATOM 1026 C CA . VAL A 1 125 ? 9.278 -1.066 -10.979 1.00 98.31 125 VAL A CA 1
ATOM 1027 C C . VAL A 1 125 ? 10.732 -0.618 -11.137 1.00 98.31 125 VAL A C 1
ATOM 1029 O O . VAL A 1 125 ? 11.115 -0.187 -12.227 1.00 98.31 125 VAL A O 1
ATOM 1032 N N . ASP A 1 126 ? 11.573 -0.807 -10.122 1.00 98.12 126 ASP A N 1
ATOM 1033 C CA . ASP A 1 126 ? 13.000 -0.468 -10.180 1.00 98.12 126 ASP A CA 1
ATOM 1034 C C . ASP A 1 126 ? 13.756 -1.325 -11.209 1.00 98.12 126 ASP A C 1
ATOM 1036 O O . ASP A 1 126 ? 14.565 -0.826 -12.004 1.00 98.12 126 ASP A O 1
ATOM 1040 N N . LYS A 1 127 ? 13.455 -2.629 -11.269 1.00 98.19 127 LYS A N 1
ATOM 1041 C CA . LYS A 1 127 ? 14.020 -3.539 -12.281 1.00 98.19 127 LYS A CA 1
ATOM 1042 C C . LYS A 1 127 ? 13.603 -3.150 -13.699 1.00 98.19 127 LYS A C 1
ATOM 1044 O O . LYS A 1 127 ? 14.425 -3.189 -14.614 1.00 98.19 127 LYS A O 1
ATOM 1049 N N . VAL A 1 128 ? 12.341 -2.781 -13.909 1.00 98.31 128 VAL A N 1
ATOM 1050 C CA . VAL A 1 128 ? 11.852 -2.335 -15.221 1.00 98.31 128 VAL A CA 1
ATOM 1051 C C . VAL A 1 128 ? 12.493 -1.002 -15.600 1.00 98.31 128 VAL A C 1
ATOM 1053 O O . VAL A 1 128 ? 12.983 -0.861 -16.721 1.00 98.31 128 VAL A O 1
ATOM 1056 N N . SER A 1 129 ? 12.568 -0.060 -14.662 1.00 98.19 129 SER A N 1
ATOM 1057 C CA . SER A 1 129 ? 13.146 1.269 -14.877 1.00 98.19 129 SER A CA 1
ATOM 1058 C C . SER A 1 129 ? 14.630 1.195 -15.234 1.00 98.19 129 SER A C 1
ATOM 1060 O O . SER A 1 129 ? 15.063 1.808 -16.211 1.00 98.19 129 SER A O 1
ATOM 1062 N N . SER A 1 130 ? 15.405 0.378 -14.517 1.00 97.75 130 SER A N 1
ATOM 1063 C CA . SER A 1 130 ? 16.825 0.144 -14.818 1.00 97.75 130 SER A CA 1
ATOM 1064 C C . SER A 1 130 ? 17.035 -0.556 -16.165 1.00 97.75 130 SER A C 1
ATOM 1066 O O . SER A 1 130 ? 17.883 -0.150 -16.959 1.00 97.75 130 SER A O 1
ATOM 1068 N N . ARG A 1 131 ? 16.230 -1.570 -16.505 1.00 97.88 131 ARG A N 1
ATOM 1069 C CA . ARG A 1 131 ? 16.306 -2.201 -17.836 1.00 97.88 131 ARG A CA 1
ATOM 1070 C C . ARG A 1 131 ? 15.952 -1.227 -18.955 1.00 97.88 131 ARG A C 1
ATOM 1072 O O . ARG A 1 131 ? 16.606 -1.228 -20.000 1.00 97.88 131 ARG A O 1
ATOM 1079 N N . LEU A 1 132 ? 14.941 -0.388 -18.747 1.00 98.06 132 LEU A N 1
ATOM 1080 C CA . LEU A 1 132 ? 14.531 0.616 -19.720 1.00 98.06 132 LEU A CA 1
ATOM 1081 C C . LEU A 1 132 ? 15.618 1.679 -19.916 1.00 98.06 132 LEU A C 1
ATOM 1083 O O . LEU A 1 132 ? 15.914 2.030 -21.061 1.00 98.06 132 LEU A O 1
ATOM 1087 N N . SER A 1 133 ? 16.257 2.140 -18.837 1.00 98.12 133 SER A N 1
ATOM 1088 C CA . SER A 1 133 ? 17.354 3.109 -18.914 1.00 98.12 133 SER A CA 1
ATOM 1089 C C . SER A 1 133 ? 18.561 2.534 -19.664 1.00 98.12 133 SER A C 1
ATOM 1091 O O . SER A 1 133 ? 19.065 3.175 -20.590 1.00 98.12 133 SER A O 1
ATOM 1093 N N . HIS A 1 134 ? 18.954 1.287 -19.380 1.00 97.75 134 HIS A N 1
ATOM 1094 C CA . HIS A 1 134 ? 20.008 0.593 -20.123 1.00 97.75 134 HIS A CA 1
ATOM 1095 C C . HIS A 1 134 ? 19.669 0.438 -21.608 1.00 97.75 134 HIS A C 1
ATOM 1097 O O . HIS A 1 134 ? 20.517 0.702 -22.465 1.00 97.75 134 HIS A O 1
ATOM 1103 N N . ARG A 1 135 ? 18.424 0.069 -21.935 1.00 97.88 135 ARG A N 1
ATOM 1104 C CA . ARG A 1 135 ? 17.966 -0.033 -23.327 1.00 97.88 135 ARG A CA 1
ATOM 1105 C C . ARG A 1 135 ? 18.051 1.313 -24.045 1.00 97.88 135 ARG A C 1
ATOM 1107 O O . ARG A 1 135 ? 18.507 1.368 -25.187 1.00 97.88 135 ARG A O 1
ATOM 1114 N N . ASN A 1 136 ? 17.618 2.390 -23.398 1.00 98.00 136 ASN A N 1
ATOM 1115 C CA . ASN A 1 136 ? 17.649 3.729 -23.979 1.00 98.00 136 ASN A CA 1
ATOM 1116 C C . ASN A 1 136 ? 19.092 4.200 -24.212 1.00 98.00 136 ASN A C 1
ATOM 1118 O O . ASN A 1 136 ? 19.397 4.718 -25.286 1.00 98.00 136 ASN A O 1
ATOM 1122 N N . LEU A 1 137 ? 20.002 3.927 -23.271 1.00 98.06 137 LEU A N 1
ATOM 1123 C CA . LEU A 1 137 ? 21.426 4.218 -23.435 1.00 98.06 137 LEU A CA 1
ATOM 1124 C C . LEU A 1 137 ? 22.042 3.435 -24.604 1.00 98.06 137 LEU A C 1
ATOM 1126 O O . LEU A 1 137 ? 22.771 4.004 -25.417 1.00 98.06 137 LEU A O 1
ATOM 1130 N N . ALA A 1 138 ? 21.732 2.141 -24.725 1.00 97.75 138 ALA A N 1
ATOM 1131 C CA . ALA A 1 138 ? 22.197 1.319 -25.840 1.00 97.75 138 ALA A CA 1
ATOM 1132 C C . ALA A 1 138 ? 21.681 1.849 -27.189 1.00 97.75 138 ALA A C 1
ATOM 1134 O O . ALA A 1 138 ? 22.461 1.998 -28.129 1.00 97.75 138 ALA A O 1
ATOM 1135 N N . ARG A 1 139 ? 20.396 2.220 -27.271 1.00 97.88 139 ARG A N 1
ATOM 1136 C CA . ARG A 1 139 ? 19.811 2.845 -28.470 1.00 97.88 139 ARG A CA 1
ATOM 1137 C C . ARG A 1 139 ? 20.511 4.148 -28.844 1.00 97.88 139 ARG A C 1
ATOM 1139 O O . ARG A 1 139 ? 20.832 4.341 -30.013 1.00 97.88 139 ARG A O 1
ATOM 1146 N N . ALA A 1 140 ? 20.801 5.008 -27.869 1.00 97.94 140 ALA A N 1
ATOM 1147 C CA . ALA A 1 140 ? 21.521 6.256 -28.113 1.00 97.94 140 ALA A CA 1
ATOM 1148 C C . ALA A 1 140 ? 22.930 6.007 -28.681 1.00 97.94 140 ALA A C 1
ATOM 1150 O O . ALA A 1 140 ? 23.346 6.684 -29.622 1.00 97.94 140 ALA A O 1
ATOM 1151 N N . ARG A 1 141 ? 23.644 4.995 -28.163 1.00 97.81 141 ARG A N 1
ATOM 1152 C CA . ARG A 1 141 ? 24.963 4.587 -28.678 1.00 97.81 141 ARG A CA 1
ATOM 1153 C C . ARG A 1 141 ? 24.887 4.083 -30.118 1.00 97.81 141 ARG A C 1
ATOM 1155 O O . ARG A 1 141 ? 25.699 4.503 -30.938 1.00 97.81 141 ARG A O 1
ATOM 1162 N N . VAL A 1 142 ? 23.902 3.243 -30.438 1.00 98.00 142 VAL A N 1
ATOM 1163 C CA . VAL A 1 142 ? 23.687 2.745 -31.808 1.00 98.00 142 VAL A CA 1
ATOM 1164 C C . VAL A 1 142 ? 23.381 3.898 -32.762 1.00 98.00 142 VAL A C 1
ATOM 1166 O O . VAL A 1 142 ? 24.036 4.018 -33.792 1.00 98.00 142 VAL A O 1
ATOM 1169 N N . ALA A 1 143 ? 22.472 4.804 -32.396 1.00 97.94 143 ALA A N 1
ATOM 1170 C CA . ALA A 1 143 ? 22.141 5.966 -33.219 1.00 97.94 143 ALA A CA 1
ATOM 1171 C C . ALA A 1 143 ? 23.344 6.910 -33.425 1.00 97.94 143 ALA A C 1
ATOM 1173 O O . ALA A 1 143 ? 23.488 7.533 -34.476 1.00 97.94 143 ALA A O 1
ATOM 1174 N N . ALA A 1 144 ? 24.227 7.046 -32.431 1.00 98.12 144 ALA A N 1
ATOM 1175 C CA . ALA A 1 144 ? 25.470 7.801 -32.581 1.00 98.12 144 ALA A CA 1
ATOM 1176 C C . ALA A 1 144 ? 26.465 7.101 -33.525 1.00 98.12 144 ALA A C 1
ATOM 1178 O O . ALA A 1 144 ? 27.073 7.760 -34.366 1.00 98.12 144 ALA A O 1
ATOM 1179 N N . ALA A 1 145 ? 26.611 5.777 -33.418 1.00 98.00 145 ALA A N 1
ATOM 1180 C CA . ALA A 1 145 ? 27.471 4.993 -34.302 1.00 98.00 145 ALA A CA 1
ATOM 1181 C C . ALA A 1 145 ? 26.979 5.023 -35.757 1.00 98.00 145 ALA A C 1
ATOM 1183 O O . ALA A 1 145 ? 27.779 5.247 -36.659 1.00 98.00 145 ALA A O 1
ATOM 1184 N N . GLN A 1 146 ? 25.668 4.890 -35.980 1.00 98.19 146 GLN A N 1
ATOM 1185 C CA . GLN A 1 146 ? 25.051 4.992 -37.307 1.00 98.19 146 GLN A CA 1
ATOM 1186 C C . GLN A 1 146 ? 25.315 6.353 -37.956 1.00 98.19 146 GLN A C 1
ATOM 1188 O O . GLN A 1 146 ? 25.754 6.407 -39.100 1.00 98.19 146 GLN A O 1
ATOM 1193 N N . ARG A 1 147 ? 25.135 7.451 -37.208 1.00 98.12 147 ARG A N 1
ATOM 1194 C CA . ARG A 1 147 ? 25.453 8.803 -37.698 1.00 98.12 147 ARG A CA 1
ATOM 1195 C C . ARG A 1 147 ? 26.920 8.943 -38.103 1.00 98.12 147 ARG A C 1
ATOM 1197 O O . ARG A 1 147 ? 27.212 9.496 -39.155 1.00 98.12 147 ARG A O 1
ATOM 1204 N N . ARG A 1 148 ? 27.847 8.420 -37.293 1.00 98.19 148 ARG A N 1
ATOM 1205 C CA . ARG A 1 148 ? 29.285 8.444 -37.614 1.00 98.19 148 ARG A CA 1
ATOM 1206 C C . ARG A 1 148 ? 29.613 7.609 -38.847 1.00 98.19 148 ARG A C 1
ATOM 1208 O O . ARG A 1 148 ? 30.363 8.075 -39.692 1.00 98.19 148 ARG A O 1
ATOM 1215 N N . ALA A 1 149 ? 29.056 6.404 -38.954 1.00 98.25 149 ALA A N 1
ATOM 1216 C CA . ALA A 1 149 ? 29.260 5.538 -40.110 1.00 98.25 149 ALA A CA 1
ATOM 1217 C C . ALA A 1 149 ? 28.768 6.206 -41.401 1.00 98.25 149 ALA A C 1
ATOM 1219 O O . ALA A 1 149 ? 29.482 6.200 -42.396 1.00 98.25 149 ALA A O 1
ATOM 1220 N N . TRP A 1 150 ? 27.600 6.851 -41.351 1.00 98.31 150 TRP A N 1
ATOM 1221 C CA . TRP A 1 150 ? 27.055 7.602 -42.479 1.00 98.31 150 TRP A CA 1
ATOM 1222 C C . TRP A 1 150 ? 27.963 8.768 -42.903 1.00 98.31 150 TRP A C 1
ATOM 1224 O O . TRP A 1 150 ? 28.291 8.885 -44.080 1.00 98.31 150 TRP A O 1
ATOM 1234 N N . LEU A 1 151 ? 28.455 9.573 -41.952 1.00 98.44 151 LEU A N 1
ATOM 1235 C CA . LEU A 1 151 ? 29.400 10.661 -42.248 1.00 98.44 151 LEU A CA 1
ATOM 1236 C C . LEU A 1 151 ? 30.711 10.144 -42.856 1.00 98.44 151 LEU A C 1
ATOM 1238 O O . LEU A 1 151 ? 31.219 10.715 -43.816 1.00 98.44 151 LEU A O 1
ATOM 1242 N N . LEU A 1 152 ? 31.261 9.054 -42.314 1.00 98.25 152 LEU A N 1
ATOM 1243 C CA . LEU A 1 152 ? 32.477 8.438 -42.848 1.00 98.25 152 LEU A CA 1
ATOM 1244 C C . LEU A 1 152 ? 32.266 7.893 -44.261 1.00 98.25 152 LEU A C 1
ATOM 1246 O O . LEU A 1 152 ? 33.172 7.984 -45.086 1.00 98.25 152 LEU A O 1
ATOM 1250 N N . GLN A 1 153 ? 31.082 7.350 -44.548 1.00 98.19 153 GLN A N 1
ATOM 1251 C CA . GLN A 1 153 ? 30.736 6.892 -45.885 1.00 98.19 153 GLN A CA 1
ATOM 1252 C C . GLN A 1 153 ? 30.686 8.062 -46.876 1.00 98.19 153 GLN A C 1
ATOM 1254 O O . GLN A 1 153 ? 31.322 7.969 -47.924 1.00 98.19 153 GLN A O 1
ATOM 1259 N N . GLN A 1 154 ? 30.032 9.173 -46.520 1.00 98.12 154 GLN A N 1
ATOM 1260 C CA . GLN A 1 154 ? 30.014 10.377 -47.360 1.00 98.12 154 GLN A CA 1
ATOM 1261 C C . GLN A 1 154 ? 31.422 10.919 -47.626 1.00 98.12 154 GLN A C 1
ATOM 1263 O O . GLN A 1 154 ? 31.792 11.136 -48.776 1.00 98.12 154 GLN A O 1
ATOM 1268 N N . LEU A 1 155 ? 32.250 11.062 -46.585 1.00 98.31 155 LEU A N 1
ATOM 1269 C CA . LEU A 1 155 ? 33.640 11.499 -46.753 1.00 98.31 155 LEU A CA 1
ATOM 1270 C C . LEU A 1 155 ? 34.446 10.526 -47.624 1.00 98.31 155 LEU A C 1
ATOM 1272 O O . LEU A 1 155 ? 35.277 10.948 -48.424 1.00 98.31 155 LEU A O 1
ATOM 1276 N N . GLY A 1 156 ? 34.203 9.220 -47.496 1.00 98.19 156 GLY A N 1
ATOM 1277 C CA . GLY A 1 156 ? 34.823 8.207 -48.346 1.00 98.19 156 GLY A CA 1
ATOM 1278 C C . GLY A 1 156 ? 34.421 8.337 -49.818 1.00 98.19 156 GLY A C 1
ATOM 1279 O O . GLY A 1 156 ? 35.265 8.174 -50.699 1.00 98.19 156 GLY A O 1
ATOM 1280 N N . GLU A 1 157 ? 33.155 8.650 -50.090 1.00 97.94 157 GLU A N 1
ATOM 1281 C CA . GLU A 1 157 ? 32.644 8.922 -51.437 1.00 97.94 157 GLU A CA 1
ATOM 1282 C C . GLU A 1 157 ? 33.259 10.203 -52.023 1.00 97.94 157 GLU A C 1
ATOM 1284 O O . GLU A 1 157 ? 33.756 10.176 -53.150 1.00 97.94 157 GLU A O 1
ATOM 1289 N N . GLU A 1 158 ? 33.344 11.285 -51.245 1.00 98.12 158 GLU A N 1
ATOM 1290 C CA . GLU A 1 158 ? 33.996 12.535 -51.659 1.00 98.12 158 GLU A CA 1
ATOM 1291 C C . GLU A 1 158 ? 35.490 12.355 -51.956 1.00 98.12 158 GLU A C 1
ATOM 1293 O O . GLU A 1 158 ? 35.997 12.850 -52.965 1.00 98.12 158 GLU A O 1
ATOM 1298 N N . LEU A 1 159 ? 36.217 11.634 -51.096 1.00 97.94 159 LEU A N 1
ATOM 1299 C CA . LEU A 1 159 ? 37.635 11.341 -51.311 1.00 97.94 159 LEU A CA 1
ATOM 1300 C C . LEU A 1 159 ? 37.849 10.471 -52.550 1.00 97.94 159 LEU A C 1
ATOM 1302 O O . LEU A 1 159 ? 38.818 10.683 -53.280 1.00 97.94 159 LEU A O 1
ATOM 1306 N N . ARG A 1 160 ? 36.946 9.518 -52.813 1.00 98.19 160 ARG A N 1
ATOM 1307 C CA . ARG A 1 160 ? 36.984 8.696 -54.027 1.00 98.19 160 ARG A CA 1
ATOM 1308 C C . ARG A 1 160 ? 36.794 9.559 -55.274 1.00 98.19 160 ARG A C 1
ATOM 1310 O O . ARG A 1 160 ? 37.621 9.475 -56.174 1.00 98.19 160 ARG A O 1
ATOM 1317 N N . ALA A 1 161 ? 35.795 10.441 -55.280 1.00 97.44 161 ALA A N 1
ATOM 1318 C CA . ALA A 1 161 ? 35.558 11.368 -56.386 1.00 97.44 161 ALA A CA 1
ATOM 1319 C C . ALA A 1 161 ? 36.758 12.303 -56.628 1.00 97.44 161 ALA A C 1
ATOM 1321 O O . ALA A 1 161 ? 37.200 12.472 -57.763 1.00 97.44 161 ALA A O 1
ATOM 1322 N N . LYS A 1 162 ? 37.349 12.862 -55.561 1.00 97.62 162 LYS A N 1
ATOM 1323 C CA . LYS A 1 162 ? 38.558 13.699 -55.666 1.00 97.62 162 LYS A CA 1
ATOM 1324 C C . LYS A 1 162 ? 39.758 12.927 -56.207 1.00 97.62 162 LYS A C 1
ATOM 1326 O O . LYS A 1 162 ? 40.491 13.452 -57.037 1.00 97.62 162 LYS A O 1
ATOM 1331 N N . ARG A 1 163 ? 39.966 11.689 -55.753 1.00 98.06 163 ARG A N 1
ATOM 1332 C CA . ARG A 1 163 ? 41.018 10.809 -56.276 1.00 98.06 163 ARG A CA 1
ATOM 1333 C C . ARG A 1 163 ? 40.828 10.558 -57.770 1.00 98.06 163 ARG A C 1
ATOM 1335 O O . ARG A 1 163 ? 41.804 10.623 -58.508 1.00 98.06 163 ARG A O 1
ATOM 1342 N N . ASP A 1 164 ? 39.606 10.269 -58.202 1.00 97.38 164 ASP A N 1
ATOM 1343 C CA . ASP A 1 164 ? 39.314 9.983 -59.609 1.00 97.38 164 ASP A CA 1
ATOM 1344 C C . ASP A 1 164 ? 39.582 11.218 -60.481 1.00 97.38 164 ASP A C 1
ATOM 1346 O O . ASP A 1 164 ? 40.308 11.112 -61.464 1.00 97.38 164 ASP A O 1
ATOM 1350 N N . SER A 1 165 ? 39.173 12.408 -60.030 1.00 97.31 165 SER A N 1
ATOM 1351 C CA . SER A 1 165 ? 39.515 13.680 -60.685 1.00 97.31 165 SER A CA 1
ATOM 1352 C C . SER A 1 165 ? 41.029 13.942 -60.756 1.00 97.31 165 SER A C 1
ATOM 1354 O O . SER A 1 165 ? 41.535 14.397 -61.781 1.00 97.31 165 SER A O 1
ATOM 1356 N N . LEU A 1 166 ? 41.785 13.627 -59.69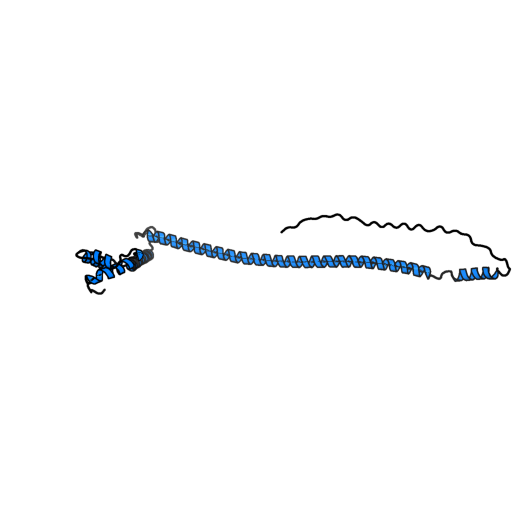7 1.00 97.12 166 LEU A N 1
ATOM 1357 C CA . LEU A 1 166 ? 43.249 13.740 -59.716 1.00 97.12 166 LEU A CA 1
ATOM 1358 C C . LEU A 1 166 ? 43.900 12.731 -60.667 1.00 97.12 166 LEU A C 1
ATOM 1360 O O . LEU A 1 166 ? 44.886 13.064 -61.320 1.00 97.12 166 LEU A O 1
ATOM 1364 N N . ASN A 1 167 ? 43.367 11.511 -60.753 1.00 96.81 167 ASN A N 1
ATOM 1365 C CA . ASN A 1 167 ? 43.844 10.509 -61.701 1.00 96.81 167 ASN A CA 1
ATOM 1366 C C . ASN A 1 167 ? 43.584 10.950 -63.143 1.00 96.81 167 ASN A C 1
ATOM 1368 O O . ASN A 1 167 ? 44.488 10.842 -63.962 1.00 96.81 167 ASN A O 1
ATOM 1372 N N . GLU A 1 168 ? 42.408 11.505 -63.441 1.00 96.19 168 GLU A N 1
ATOM 1373 C CA . GLU A 1 168 ? 42.106 12.097 -64.749 1.00 96.19 168 GLU A CA 1
ATOM 1374 C C . GLU A 1 168 ? 43.070 13.242 -65.080 1.00 96.19 168 GLU A C 1
ATOM 1376 O O . GLU A 1 168 ? 43.673 13.251 -66.152 1.00 96.19 168 GLU A O 1
ATOM 1381 N N . ALA A 1 169 ? 43.286 14.173 -64.143 1.00 94.94 169 ALA A N 1
ATOM 1382 C CA . ALA A 1 169 ? 44.237 15.270 -64.314 1.00 94.94 169 ALA A CA 1
ATOM 1383 C C . ALA A 1 169 ? 45.666 14.762 -64.554 1.00 94.94 169 ALA A C 1
ATOM 1385 O O . ALA A 1 169 ? 46.381 15.300 -65.399 1.00 94.94 169 ALA A O 1
ATOM 1386 N N . ARG A 1 170 ? 46.071 13.697 -63.852 1.00 95.25 170 ARG A N 1
ATOM 1387 C CA . ARG A 1 170 ? 47.344 13.017 -64.088 1.00 95.25 170 ARG A CA 1
ATOM 1388 C C . ARG A 1 170 ? 47.398 12.402 -65.483 1.00 95.25 170 ARG A C 1
ATOM 1390 O O . ARG A 1 170 ? 48.387 12.609 -66.164 1.00 95.25 170 ARG A O 1
ATOM 1397 N N . THR A 1 171 ? 46.368 11.684 -65.926 1.00 94.44 171 THR A N 1
ATOM 1398 C CA . THR A 1 171 ? 46.326 11.098 -67.275 1.00 94.44 171 THR A CA 1
ATOM 1399 C C . THR A 1 171 ? 46.415 12.173 -68.359 1.00 94.44 171 THR A C 1
ATOM 1401 O O . THR A 1 171 ? 47.128 11.988 -69.341 1.00 94.44 171 THR A O 1
ATOM 1404 N N . ILE A 1 172 ? 45.753 13.319 -68.166 1.00 93.25 172 ILE A N 1
ATOM 1405 C CA . ILE A 1 172 ? 45.876 14.477 -69.061 1.00 93.25 172 ILE A CA 1
ATOM 1406 C C . ILE A 1 172 ? 47.315 15.002 -69.055 1.00 93.25 172 ILE A C 1
ATOM 1408 O O . ILE A 1 172 ? 47.889 15.207 -70.119 1.00 93.25 172 ILE A O 1
ATOM 1412 N N . ALA A 1 173 ? 47.915 15.195 -67.878 1.00 92.81 173 ALA A N 1
ATOM 1413 C CA . ALA A 1 173 ? 49.298 15.651 -67.766 1.00 92.81 173 ALA A CA 1
ATOM 1414 C C . ALA A 1 173 ? 50.284 14.669 -68.420 1.00 92.81 173 ALA A C 1
ATOM 1416 O O . ALA A 1 173 ? 51.149 15.101 -69.174 1.00 92.81 173 ALA A O 1
ATOM 1417 N N . ASP A 1 174 ? 50.118 13.364 -68.202 1.00 91.25 174 ASP A N 1
ATOM 1418 C CA . ASP A 1 174 ? 50.925 12.312 -68.822 1.00 91.25 174 ASP A CA 1
ATOM 1419 C C . ASP A 1 174 ? 50.759 12.323 -70.356 1.00 91.25 174 ASP A C 1
ATOM 1421 O O . ASP A 1 174 ? 51.748 12.184 -71.068 1.00 91.25 174 ASP A O 1
ATOM 1425 N N . SER A 1 175 ? 49.553 12.581 -70.881 1.00 89.25 175 SER A N 1
ATOM 1426 C CA . SER A 1 175 ? 49.302 12.750 -72.325 1.00 89.25 175 SER A CA 1
ATOM 1427 C C . SER A 1 175 ? 49.873 14.047 -72.911 1.00 89.25 175 SER A C 1
ATOM 1429 O O . SER A 1 175 ? 50.149 14.098 -74.106 1.00 89.25 175 SER A O 1
ATOM 1431 N N . LEU A 1 176 ? 50.007 15.114 -72.120 1.00 84.94 176 LEU A N 1
ATOM 1432 C CA . LEU A 1 176 ? 50.661 16.357 -72.550 1.00 84.94 176 LEU A CA 1
ATOM 1433 C C . LEU A 1 176 ? 52.191 16.244 -72.478 1.00 84.94 176 LEU A C 1
ATOM 1435 O O . LEU A 1 176 ? 52.893 16.888 -73.252 1.00 84.94 176 LEU A O 1
ATOM 1439 N N . CYS A 1 177 ? 52.702 15.441 -71.542 1.00 77.56 177 CYS A N 1
ATOM 1440 C CA . CYS A 1 177 ? 54.126 15.184 -71.335 1.00 77.56 177 CYS A CA 1
ATOM 1441 C C . CYS A 1 177 ? 54.663 13.997 -72.145 1.00 77.56 177 CYS A C 1
ATOM 1443 O O . CYS A 1 177 ? 55.883 13.823 -72.186 1.00 77.56 177 CYS A O 1
ATOM 1445 N N . SER A 1 178 ? 53.809 13.175 -72.770 1.00 64.62 178 SER A N 1
ATOM 1446 C CA . SER A 1 178 ? 54.236 12.159 -73.732 1.00 64.62 178 SER A CA 1
ATOM 1447 C C . SER A 1 178 ? 54.837 12.867 -74.943 1.00 64.62 178 SER A C 1
ATOM 1449 O O . SER A 1 178 ? 54.142 13.266 -75.873 1.00 64.62 178 SER A O 1
ATOM 1451 N N . PHE A 1 179 ? 56.148 13.072 -74.864 1.00 58.78 179 PHE A N 1
ATOM 1452 C CA . PHE A 1 179 ? 57.031 13.609 -75.888 1.00 58.78 179 PHE A CA 1
ATOM 1453 C C . PHE A 1 179 ? 57.197 12.593 -77.029 1.00 58.78 179 PHE A C 1
ATOM 1455 O O . PHE A 1 179 ? 58.300 12.145 -77.321 1.00 58.78 179 PHE A O 1
ATOM 1462 N N . ASP A 1 180 ? 56.101 12.228 -77.681 1.00 58.56 180 ASP A N 1
ATOM 1463 C CA . ASP A 1 180 ? 56.161 11.678 -79.027 1.00 58.56 180 ASP A CA 1
ATOM 1464 C C . ASP A 1 180 ? 55.872 12.847 -79.985 1.00 58.56 180 ASP A C 1
ATOM 1466 O O . ASP A 1 180 ? 54.847 13.514 -79.880 1.00 58.56 180 ASP A O 1
ATOM 1470 N N . ASP A 1 181 ? 56.836 13.132 -80.867 1.00 54.38 181 ASP A N 1
ATOM 1471 C CA . ASP A 1 181 ? 56.773 14.057 -82.018 1.00 54.38 181 ASP A CA 1
ATOM 1472 C C . ASP A 1 181 ? 57.275 15.513 -81.893 1.00 54.38 181 ASP A C 1
ATOM 1474 O O . ASP A 1 181 ? 57.113 16.284 -82.840 1.00 54.38 181 ASP A O 1
ATOM 1478 N N . CYS A 1 182 ? 58.011 15.927 -80.854 1.00 54.66 182 CYS A N 1
ATOM 1479 C CA . CYS A 1 182 ? 58.753 17.205 -80.970 1.00 54.66 182 CYS A CA 1
ATOM 1480 C C . CYS A 1 182 ? 59.926 17.125 -81.968 1.00 54.66 182 CYS A C 1
ATOM 1482 O O . CYS A 1 182 ? 60.239 18.117 -82.627 1.00 54.66 182 CYS A O 1
ATOM 1484 N N . SER A 1 183 ? 60.519 15.942 -82.154 1.00 58.00 183 SER A N 1
ATOM 1485 C CA . SER A 1 183 ? 61.607 15.728 -83.118 1.00 58.00 183 SER A CA 1
ATOM 1486 C C . SER A 1 183 ? 61.134 15.800 -84.576 1.00 58.00 183 SER A C 1
ATOM 1488 O O . SER A 1 183 ? 61.860 16.288 -85.443 1.00 58.00 183 SER A O 1
ATOM 1490 N N . ASP A 1 184 ? 59.909 15.357 -84.874 1.00 62.72 184 ASP A N 1
ATOM 1491 C CA . ASP A 1 184 ? 59.354 15.404 -86.232 1.00 62.72 184 ASP A CA 1
ATOM 1492 C C . ASP A 1 184 ? 58.924 16.833 -86.616 1.00 62.72 184 ASP A C 1
ATOM 1494 O O . ASP A 1 184 ? 59.025 17.240 -87.776 1.00 62.72 184 ASP A O 1
ATOM 1498 N N . VAL A 1 185 ? 58.519 17.644 -85.632 1.00 65.19 185 VAL A N 1
ATOM 1499 C CA . VAL A 1 185 ? 58.215 19.068 -85.828 1.00 65.19 185 VAL A CA 1
ATOM 1500 C C . VAL A 1 185 ? 59.487 19.900 -86.007 1.00 65.19 185 VAL A C 1
ATOM 1502 O O . VAL A 1 185 ? 59.526 20.702 -86.939 1.00 65.19 185 VAL A O 1
ATOM 1505 N N . GLU A 1 186 ? 60.543 19.690 -85.212 1.00 67.56 186 GLU A N 1
ATOM 1506 C CA . GLU A 1 186 ? 61.844 20.354 -85.426 1.00 67.56 186 GLU A CA 1
ATOM 1507 C C . GLU A 1 186 ? 62.432 20.014 -86.804 1.00 67.56 186 GLU A C 1
ATOM 1509 O O . GLU A 1 186 ? 62.784 20.915 -87.565 1.00 67.56 186 GLU A O 1
ATOM 1514 N N . ASN A 1 187 ? 62.413 18.739 -87.206 1.00 67.75 187 ASN A N 1
ATOM 1515 C CA . ASN A 1 187 ? 62.895 18.316 -88.526 1.00 67.75 187 ASN A CA 1
ATOM 1516 C C . ASN A 1 187 ? 62.073 18.897 -89.695 1.00 67.75 187 ASN A C 1
ATOM 1518 O O . ASN A 1 187 ? 62.606 19.147 -90.783 1.00 67.75 187 ASN A O 1
ATOM 1522 N N . LYS A 1 188 ? 60.761 19.108 -89.515 1.00 71.06 188 LYS A N 1
ATOM 1523 C CA . LYS A 1 188 ? 59.902 19.780 -90.509 1.00 71.06 188 LYS A CA 1
ATOM 1524 C C . LYS A 1 188 ? 60.108 21.296 -90.512 1.00 71.06 188 LYS A C 1
ATOM 1526 O O . LYS A 1 188 ? 60.052 21.903 -91.584 1.00 71.06 188 LYS A O 1
ATOM 1531 N N . LEU A 1 189 ? 60.374 21.899 -89.357 1.00 70.62 189 LEU A N 1
ATOM 1532 C CA . LEU A 1 189 ? 60.668 23.323 -89.224 1.00 70.62 189 LEU A CA 1
ATOM 1533 C C . LEU A 1 189 ? 62.009 23.670 -89.879 1.00 70.62 189 LEU A C 1
ATOM 1535 O O . LEU A 1 189 ? 62.050 24.612 -90.667 1.00 70.62 189 LEU A O 1
ATOM 1539 N N . ASP A 1 190 ? 63.047 22.856 -89.676 1.00 67.25 190 ASP A N 1
ATOM 1540 C CA . ASP A 1 190 ? 64.360 23.027 -90.310 1.00 67.25 190 ASP A CA 1
ATOM 1541 C C . ASP A 1 190 ? 64.307 22.910 -91.838 1.00 67.25 190 ASP A C 1
ATOM 1543 O O . ASP A 1 190 ? 64.979 23.650 -92.565 1.00 67.25 190 ASP A O 1
ATOM 1547 N N . LYS A 1 191 ? 63.433 22.047 -92.370 1.00 67.62 191 LYS A N 1
ATOM 1548 C CA . LYS A 1 191 ? 63.160 21.975 -93.817 1.00 67.62 191 LYS A CA 1
ATOM 1549 C C . LYS A 1 191 ? 62.468 23.230 -94.356 1.00 67.62 191 LYS A C 1
ATOM 1551 O O . LYS A 1 191 ? 62.681 23.591 -95.515 1.00 67.62 191 LYS A O 1
ATOM 1556 N N . LEU A 1 192 ? 61.638 23.900 -93.554 1.00 65.50 192 LEU A N 1
ATOM 1557 C CA . LEU A 1 192 ? 60.938 25.125 -93.952 1.00 65.50 192 LEU A CA 1
ATOM 1558 C C . LEU A 1 192 ? 61.810 26.378 -93.793 1.00 65.50 192 LEU A C 1
ATOM 1560 O O . LEU A 1 192 ? 61.751 27.261 -94.649 1.00 65.50 192 LEU A O 1
ATOM 1564 N N . THR A 1 193 ? 62.650 26.455 -92.762 1.00 62.44 193 THR A N 1
ATOM 1565 C CA . THR A 1 193 ? 63.614 27.551 -92.565 1.00 62.44 193 THR A CA 1
ATOM 1566 C C . THR A 1 193 ? 64.755 27.483 -93.579 1.00 62.44 193 THR A C 1
ATOM 1568 O O . THR A 1 193 ? 65.105 28.516 -94.151 1.00 62.44 193 THR A O 1
ATOM 1571 N N . SER A 1 194 ? 65.228 26.283 -93.938 1.00 60.22 194 SER A N 1
ATOM 1572 C CA . SER A 1 194 ? 66.186 26.084 -95.042 1.00 60.22 194 SER A CA 1
ATOM 1573 C C . SER A 1 194 ? 65.628 26.517 -96.405 1.00 60.22 194 SER A C 1
ATOM 1575 O O . SER A 1 194 ? 66.380 26.875 -97.308 1.00 60.22 194 SER A O 1
ATOM 1577 N N . ARG A 1 195 ? 64.296 26.535 -96.568 1.00 54.91 195 ARG A N 1
ATOM 1578 C CA . ARG A 1 195 ? 63.618 26.955 -97.805 1.00 54.91 195 ARG A CA 1
ATOM 1579 C C . ARG A 1 195 ? 63.337 28.464 -97.866 1.00 54.91 195 ARG A C 1
ATOM 1581 O O . ARG A 1 195 ? 62.900 28.954 -98.904 1.00 54.91 195 ARG A O 1
ATOM 1588 N N . ARG A 1 196 ? 63.579 29.219 -96.786 1.00 50.00 196 ARG A N 1
ATOM 1589 C CA . ARG A 1 196 ? 63.171 30.632 -96.657 1.00 50.00 196 ARG A CA 1
ATOM 1590 C C . ARG A 1 196 ? 64.324 31.637 -96.753 1.00 50.00 196 ARG A C 1
ATOM 1592 O O . ARG A 1 196 ? 64.244 32.719 -96.183 1.00 50.00 196 ARG A O 1
ATOM 1599 N N . GLN A 1 197 ? 65.365 31.325 -97.524 1.00 47.62 197 GLN A N 1
ATOM 1600 C CA . GLN A 1 197 ? 66.307 32.327 -98.029 1.00 47.62 197 GLN A CA 1
ATOM 1601 C C . GLN A 1 197 ? 65.880 32.783 -99.434 1.00 47.62 197 GLN A C 1
ATOM 1603 O O . GLN A 1 197 ? 66.384 32.287 -100.434 1.00 47.62 197 GLN A O 1
ATOM 1608 N N . THR A 1 198 ? 64.889 33.679 -99.514 1.00 42.44 198 THR A N 1
ATOM 1609 C CA . THR A 1 198 ? 64.726 34.746 -100.538 1.00 42.44 198 THR A CA 1
ATOM 1610 C C . THR A 1 198 ? 63.437 35.549 -100.264 1.00 42.44 198 THR A C 1
ATOM 1612 O O . THR A 1 198 ? 62.483 35.007 -99.701 1.00 42.44 198 THR A O 1
ATOM 1615 N N . PRO A 1 199 ? 63.396 36.862 -100.564 1.00 48.06 199 PRO A N 1
ATOM 1616 C CA . PRO A 1 199 ? 62.567 37.809 -99.822 1.00 48.06 199 PRO A CA 1
ATOM 1617 C C . PRO A 1 199 ? 61.202 38.068 -100.474 1.00 48.06 199 PRO A C 1
ATOM 1619 O O . PRO A 1 199 ? 61.116 38.324 -101.674 1.00 48.06 199 PRO A O 1
ATOM 1622 N N . ARG A 1 200 ? 60.138 38.145 -99.663 1.00 35.25 200 ARG A N 1
ATOM 1623 C CA . ARG A 1 200 ? 58.986 39.011 -99.964 1.00 35.25 200 ARG A CA 1
ATOM 1624 C C . ARG A 1 200 ? 58.281 39.468 -98.684 1.00 35.25 200 ARG A C 1
ATOM 1626 O O . ARG A 1 200 ? 58.058 38.681 -97.769 1.00 35.25 200 ARG A O 1
ATOM 1633 N N . ALA A 1 201 ? 58.000 40.768 -98.649 1.00 40.03 201 ALA A N 1
ATOM 1634 C CA . ALA A 1 201 ? 57.448 41.544 -97.542 1.00 40.03 201 ALA A CA 1
ATOM 1635 C C . ALA A 1 201 ? 55.958 41.233 -97.239 1.00 40.03 201 ALA A C 1
ATOM 1637 O O . ALA A 1 201 ? 55.290 40.615 -98.073 1.00 40.03 201 ALA A O 1
ATOM 1638 N N . PRO A 1 202 ? 55.439 41.649 -96.062 1.00 54.56 202 PRO A N 1
ATOM 1639 C CA . PRO A 1 202 ? 54.213 41.133 -95.455 1.00 54.56 202 PRO A CA 1
ATOM 1640 C C . PRO A 1 202 ? 53.007 42.072 -95.626 1.00 54.56 202 PRO A C 1
ATOM 1642 O O . PRO A 1 202 ? 53.179 43.278 -95.755 1.00 54.56 202 PRO A O 1
ATOM 1645 N N . ALA A 1 203 ? 51.794 41.523 -95.548 1.00 36.41 203 ALA A N 1
ATOM 1646 C CA . ALA A 1 203 ? 50.545 42.199 -95.157 1.00 36.41 203 ALA A CA 1
ATOM 1647 C C . ALA A 1 203 ? 49.412 41.159 -95.224 1.00 36.41 203 ALA A C 1
ATOM 1649 O O . ALA A 1 203 ? 49.406 40.339 -96.132 1.00 36.41 203 ALA A O 1
ATOM 1650 N N . ALA A 1 204 ? 48.397 41.102 -94.375 1.00 37.47 204 ALA A N 1
ATOM 1651 C CA . ALA A 1 204 ? 48.101 41.658 -93.066 1.00 37.47 204 ALA A CA 1
ATOM 1652 C C . ALA A 1 204 ? 46.904 40.819 -92.568 1.00 37.47 204 ALA A C 1
ATOM 1654 O O . ALA A 1 204 ? 46.072 40.378 -93.361 1.00 37.47 204 ALA A O 1
ATOM 1655 N N . LEU A 1 205 ? 46.861 40.546 -91.268 1.00 43.44 205 LEU A N 1
ATOM 1656 C CA . LEU A 1 205 ? 45.839 39.735 -90.613 1.00 43.44 205 LEU A CA 1
ATOM 1657 C C . LEU A 1 205 ? 44.483 40.452 -90.623 1.00 43.44 205 LEU A C 1
ATOM 1659 O O . LEU A 1 205 ? 44.400 41.638 -90.311 1.00 43.44 205 LEU A O 1
ATOM 1663 N N . SER A 1 206 ? 43.407 39.728 -90.917 1.00 44.53 206 SER A N 1
ATOM 1664 C CA . SER A 1 206 ? 42.039 40.166 -90.623 1.00 44.53 206 SER A CA 1
ATOM 1665 C C . SER A 1 206 ? 41.166 38.940 -90.387 1.00 44.53 206 SER A C 1
ATOM 1667 O O . SER A 1 206 ? 40.587 38.395 -91.320 1.00 44.53 206 SER A O 1
ATOM 1669 N N . VAL A 1 207 ? 41.079 38.491 -89.135 1.00 43.44 207 VAL A N 1
ATOM 1670 C CA . VAL A 1 207 ? 40.000 37.599 -88.700 1.00 43.44 207 VAL A CA 1
ATOM 1671 C C . VAL A 1 207 ? 39.371 38.219 -87.464 1.00 43.44 207 VAL A C 1
ATOM 1673 O O . VAL A 1 207 ? 40.003 38.371 -86.421 1.00 43.44 207 VAL A O 1
ATOM 1676 N N . SER A 1 208 ? 38.128 38.645 -87.653 1.00 46.72 208 SER A N 1
ATOM 1677 C CA . SER A 1 208 ? 37.230 39.153 -86.629 1.00 46.72 208 SER A CA 1
ATOM 1678 C C . SER A 1 208 ? 36.766 37.975 -85.769 1.00 46.72 208 SER A C 1
ATOM 1680 O O . SER A 1 208 ? 36.211 37.014 -86.299 1.00 46.72 208 SER A O 1
ATOM 1682 N N . MET A 1 209 ? 37.016 38.028 -84.462 1.00 47.72 209 MET A N 1
ATOM 1683 C CA . MET A 1 209 ? 36.464 37.073 -83.501 1.00 47.72 209 MET A CA 1
ATOM 1684 C C . MET A 1 209 ? 35.280 37.735 -82.799 1.00 47.72 209 MET A C 1
ATOM 1686 O O . MET A 1 209 ? 35.431 38.758 -82.131 1.00 47.72 209 MET A O 1
ATOM 1690 N N . ALA A 1 210 ? 34.097 37.152 -82.990 1.00 51.16 210 ALA A N 1
ATOM 1691 C CA . ALA A 1 210 ? 32.884 37.497 -82.265 1.00 51.16 210 ALA A CA 1
ATOM 1692 C C . ALA A 1 210 ? 33.053 37.211 -80.757 1.00 51.16 210 ALA A C 1
ATOM 1694 O O . ALA A 1 210 ? 33.722 36.239 -80.395 1.00 51.16 210 ALA A O 1
ATOM 1695 N N . PRO A 1 211 ? 32.453 38.016 -79.863 1.00 47.19 211 PRO A N 1
ATOM 1696 C CA . PRO A 1 211 ? 32.530 37.773 -78.432 1.00 47.19 211 PRO A CA 1
ATOM 1697 C C . PRO A 1 211 ? 31.643 36.590 -78.016 1.00 47.19 211 PRO A C 1
ATOM 1699 O O . PRO A 1 211 ? 30.505 36.442 -78.461 1.00 47.19 211 PRO A O 1
ATOM 1702 N N . LEU A 1 212 ? 32.191 35.769 -77.119 1.00 49.19 212 LEU A N 1
ATOM 1703 C CA . LEU A 1 212 ? 31.505 34.720 -76.369 1.00 49.19 212 LEU A CA 1
ATOM 1704 C C . LEU A 1 212 ? 30.359 35.322 -75.543 1.00 49.19 212 LEU A C 1
ATOM 1706 O O . LEU A 1 212 ? 30.580 36.186 -74.694 1.00 49.19 212 LEU A O 1
ATOM 1710 N N . ALA A 1 213 ? 29.141 34.832 -75.766 1.00 39.19 213 ALA A N 1
ATOM 1711 C CA . ALA A 1 213 ? 28.018 35.057 -74.871 1.00 39.19 213 ALA A CA 1
ATOM 1712 C C . ALA A 1 213 ? 28.119 34.088 -73.681 1.00 39.19 213 ALA A C 1
ATOM 1714 O O . ALA A 1 213 ? 27.880 32.890 -73.819 1.00 39.19 213 ALA A O 1
ATOM 1715 N N . SER A 1 214 ? 28.463 34.619 -72.508 1.00 40.69 214 SER A N 1
ATOM 1716 C CA . SER A 1 214 ? 28.213 33.969 -71.221 1.00 40.69 214 SER A CA 1
ATOM 1717 C C . SER A 1 214 ? 26.761 34.217 -70.819 1.00 40.69 214 SER A C 1
ATOM 1719 O O . SER A 1 214 ? 26.374 35.365 -70.610 1.00 40.69 214 SER A O 1
ATOM 1721 N N . SER A 1 215 ? 25.964 33.159 -70.667 1.00 39.34 215 SER A N 1
ATOM 1722 C CA . SER A 1 215 ? 24.694 33.232 -69.941 1.00 39.34 215 SER A CA 1
ATOM 1723 C C . SER A 1 215 ? 24.848 32.595 -68.565 1.00 39.34 215 SER A C 1
ATOM 1725 O O . SER A 1 215 ? 24.990 31.379 -68.431 1.00 39.34 215 SER A O 1
ATOM 1727 N N . SER A 1 216 ? 24.796 33.449 -67.552 1.00 43.50 216 SER A N 1
ATOM 1728 C CA . SER A 1 216 ? 24.562 33.111 -66.155 1.00 43.50 216 SER A CA 1
ATOM 1729 C C . SER A 1 216 ? 23.126 32.612 -65.962 1.00 43.50 216 SER A C 1
ATOM 1731 O O . SER A 1 216 ? 22.195 33.242 -66.461 1.00 43.50 216 SER A O 1
ATOM 1733 N N . ILE A 1 217 ? 22.930 31.558 -65.165 1.00 42.34 217 ILE A N 1
ATOM 1734 C CA . ILE A 1 217 ? 21.676 31.337 -64.431 1.00 42.34 217 ILE A CA 1
ATOM 1735 C C . ILE A 1 217 ? 22.016 31.278 -62.946 1.00 42.34 217 ILE A C 1
ATOM 1737 O O . ILE A 1 217 ? 22.581 30.311 -62.440 1.00 42.34 217 ILE A O 1
ATOM 1741 N N . THR A 1 218 ? 21.663 32.358 -62.260 1.00 49.22 218 THR A N 1
ATOM 1742 C CA . THR A 1 218 ? 21.275 32.350 -60.857 1.00 49.22 218 THR A CA 1
ATOM 1743 C C . THR A 1 218 ? 19.821 31.882 -60.786 1.00 49.22 218 THR A C 1
ATOM 1745 O O . THR A 1 218 ? 18.963 32.384 -61.508 1.00 49.22 218 THR A O 1
ATOM 1748 N N . SER A 1 219 ? 19.517 30.937 -59.901 1.00 38.34 219 SER A N 1
ATOM 1749 C CA . SER A 1 219 ? 18.158 30.771 -59.388 1.00 38.34 219 SER A CA 1
ATOM 1750 C C . SER A 1 219 ? 18.249 30.683 -57.875 1.00 38.34 219 SER A C 1
ATOM 1752 O O . SER A 1 219 ? 18.711 29.701 -57.302 1.00 38.34 219 SER A O 1
ATOM 1754 N N . ASN A 1 220 ? 17.893 31.806 -57.265 1.00 44.06 220 ASN A N 1
ATOM 1755 C CA . ASN A 1 220 ? 17.613 31.964 -55.855 1.00 44.06 220 ASN A CA 1
ATOM 1756 C C . ASN A 1 220 ? 16.088 31.907 -55.709 1.00 44.06 220 ASN A C 1
ATOM 1758 O O . ASN A 1 220 ? 15.388 32.501 -56.531 1.00 44.06 220 ASN A O 1
ATOM 1762 N N . GLY A 1 221 ? 15.590 31.293 -54.638 1.00 39.44 221 GLY A N 1
ATOM 1763 C CA . GLY A 1 221 ? 14.254 31.595 -54.125 1.00 39.44 221 GLY A CA 1
ATOM 1764 C C . GLY A 1 221 ? 13.297 30.413 -54.079 1.00 39.44 221 GLY A C 1
ATOM 1765 O O . GLY A 1 221 ? 12.717 30.014 -55.084 1.00 39.44 221 GLY A O 1
ATOM 1766 N N . GLY A 1 222 ? 13.079 29.928 -52.862 1.00 36.50 222 GLY A N 1
ATOM 1767 C CA . GLY A 1 222 ? 12.022 28.988 -52.525 1.00 36.50 222 GLY A CA 1
ATOM 1768 C C . GLY A 1 222 ? 11.828 28.879 -51.018 1.00 36.50 222 GLY A C 1
ATOM 1769 O O . GLY A 1 222 ? 11.747 27.771 -50.503 1.00 36.50 222 GLY A O 1
ATOM 1770 N N . ASP A 1 223 ? 11.803 30.021 -50.320 1.00 45.53 223 ASP A N 1
ATOM 1771 C CA . ASP A 1 223 ? 11.224 30.117 -48.980 1.00 45.53 223 ASP A CA 1
ATOM 1772 C C . ASP A 1 223 ? 9.771 29.642 -49.040 1.00 45.53 223 ASP A C 1
ATOM 1774 O O . ASP A 1 223 ? 8.957 30.226 -49.755 1.00 45.53 223 ASP A O 1
ATOM 1778 N N . MET A 1 224 ? 9.435 28.626 -48.250 1.00 46.31 224 MET A N 1
ATOM 1779 C CA . MET A 1 224 ? 8.076 28.422 -47.767 1.00 46.31 224 MET A CA 1
ATOM 1780 C C . MET A 1 224 ? 8.131 28.095 -46.280 1.00 46.31 224 MET A C 1
ATOM 1782 O O . MET A 1 224 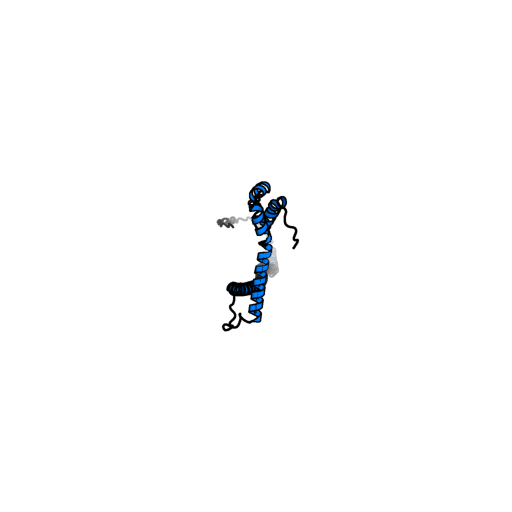? 8.621 27.050 -45.856 1.00 46.31 224 MET A O 1
ATOM 1786 N N . ASN A 1 225 ? 7.625 29.064 -45.519 1.00 44.41 225 ASN A N 1
ATOM 1787 C CA . ASN A 1 225 ? 7.050 28.935 -44.191 1.00 44.41 225 ASN A CA 1
ATOM 1788 C C . ASN A 1 225 ? 6.445 27.549 -43.932 1.00 44.41 225 ASN A C 1
ATOM 1790 O O . ASN A 1 225 ? 5.589 27.110 -44.697 1.00 44.41 225 ASN A O 1
ATOM 1794 N N . ASP A 1 226 ? 6.710 26.989 -42.751 1.00 42.66 226 ASP A N 1
ATOM 1795 C CA . ASP A 1 226 ? 5.586 26.524 -41.947 1.00 42.66 226 ASP A CA 1
ATOM 1796 C C . ASP A 1 226 ? 5.829 26.762 -40.453 1.00 42.66 226 ASP A C 1
ATOM 1798 O O . ASP A 1 226 ? 6.815 26.327 -39.854 1.00 42.66 226 ASP A O 1
ATOM 1802 N N . SER A 1 227 ? 4.911 27.525 -39.873 1.00 47.41 227 SER A N 1
ATOM 1803 C CA . SER A 1 227 ? 4.833 27.837 -38.455 1.00 47.41 227 SER A CA 1
ATOM 1804 C C . SER A 1 227 ? 3.937 26.796 -37.796 1.00 47.41 227 SER A C 1
ATOM 1806 O O . SER A 1 227 ? 2.715 26.885 -37.871 1.00 47.41 227 SER A O 1
ATOM 1808 N N . GLY A 1 228 ? 4.538 25.833 -37.101 1.00 39.38 228 GLY A N 1
ATOM 1809 C CA . GLY A 1 228 ? 3.826 24.801 -36.351 1.00 39.38 228 GLY A CA 1
ATOM 1810 C C . GLY A 1 228 ? 4.125 24.865 -34.857 1.00 39.38 228 GLY A C 1
ATOM 1811 O O . GLY A 1 228 ? 5.119 24.316 -34.400 1.00 39.38 228 GLY A O 1
ATOM 1812 N N . LYS A 1 229 ? 3.244 25.548 -34.118 1.00 44.78 229 LYS A N 1
ATOM 1813 C CA . LYS A 1 229 ? 3.039 25.530 -32.656 1.00 44.78 229 LYS A CA 1
ATOM 1814 C C . LYS A 1 229 ? 3.608 24.307 -31.917 1.00 44.78 229 LYS A C 1
ATOM 1816 O O . LYS A 1 229 ? 3.250 23.184 -32.250 1.00 44.78 229 LYS A O 1
ATOM 1821 N N . LEU A 1 230 ? 4.246 24.548 -30.769 1.00 43.53 230 LEU A N 1
ATOM 1822 C CA . LEU A 1 230 ? 4.105 23.679 -29.595 1.00 43.53 230 LEU A CA 1
ATOM 1823 C C . LEU A 1 230 ? 4.088 24.529 -28.315 1.00 43.53 230 LEU A C 1
ATOM 1825 O O . LEU A 1 230 ? 5.095 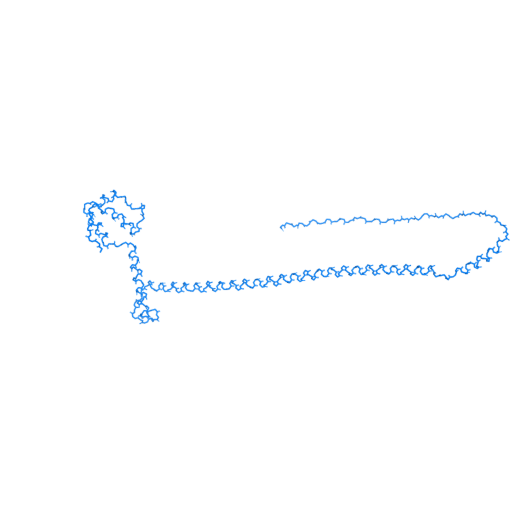25.071 -27.873 1.00 43.53 230 LEU A O 1
ATOM 1829 N N . LEU A 1 231 ? 2.867 24.683 -27.803 1.00 43.56 231 LEU A N 1
ATOM 1830 C CA . LEU A 1 231 ? 2.542 24.942 -26.404 1.00 43.56 231 LEU A CA 1
ATOM 1831 C C . LEU A 1 231 ? 2.642 23.613 -25.636 1.00 43.56 231 LEU A C 1
ATOM 1833 O O . LEU A 1 231 ? 2.284 22.580 -26.208 1.00 43.56 231 LEU A O 1
ATOM 1837 N N . LEU A 1 232 ? 2.981 23.732 -24.345 1.00 49.34 232 LEU A N 1
ATOM 1838 C CA . LEU A 1 232 ? 3.210 22.719 -23.293 1.00 49.34 232 LEU A CA 1
ATOM 1839 C C . LEU A 1 232 ? 4.649 22.209 -23.173 1.00 49.34 232 LEU A C 1
ATOM 1841 O O . LEU A 1 232 ? 5.053 21.312 -23.941 1.00 49.34 232 LEU A O 1
#

Secondary structure (DSSP, 8-state):
----PPPGGGHHHHHHHHHHHTT--GGGSPPHHHHHHHTSTTHHHHHHHHHHHS--HHHHHHHHHHHHHHHHHHHHHTTTTT-TT-S-PPPHHHHHHHHHHHHHHHHHHHHHHHHHHHHHHHHHHHHHHHHHHHHHHHHHHHHHHHHHHHHHHHHHHHHHHHHHHHHHHHHHHHHHH---SHHHHHHHHHHHHTT--S---------PPPPP--------------------

Radius of gyration: 60.71 Å; chains: 1; bounding box: 98×70×160 Å

Foldseek 3Di:
DDPPQDDLLCLLVVLLVQCVLQVNDNVPRDDSVVSNVCCPDPNVVVSSVCSVPDDGPVVVVVVVVVVVVVLVVVCVVQVVVPDVPRPDDRDPVVVVVVVVVVVVVVVVVVVVVVVVVVVVVVVVVVVVVVVVVVVVVVVVVVVVVVVVVVVVVVVVVVVVVVVVVVVVVVVVVVVVVPPDPPVVVVVVVVVVVVVPPDDDDDDDDDDDDDDDDDDDDDDDDDDDDDDDDDDD

Organism: Spodoptera frugiperda (NCBI:txid7108)

Sequence (232 aa):
MNEEKLSSDKVPQKFAEWLLSMGCPPDKVPTVDKLSEMCRGQYYMVWRSLMEHVEPKEIIRQKRLQVFNDDVQRCRKTNAFCKPDSSTIVPEELTLWKQQTALRERVQDAETRVQQARQELNLLVDKVSSRLSHRNLARARVAAAQRRAWLLQQLGEELRAKRDSLNEARTIADSLCSFDDCSDVENKLDKLTSRRQTPRAPAALSVSMAPLASSSITSNGGDMNDSGKLLL